Protein AF-A0A348XM86-F1 (afdb_monomer_lite)

Sequence (221 aa):
MDRQDGKEGGRPGRRPFQEIQQLRSAERPSPRRSLVGPLLGGQPGHLPLLPERRGIRPSSALTDRHRSHRGKCRRTDWPTDCYREKGVLLSMKRRRFTLVEVLIAVAILGSALGTTLAIAAQAQLDLIRAQERWADHHALEQAIEHYLLQDPRELDAPGDLLHGGYSASCTVVPIEEGLPEYAIDPYQGWVLSSYTIQVTNSIGDVAGEQIIYKWLPEDDL

Structure (mmCIF, N/CA/C/O backbone):
data_AF-A0A348XM86-F1
#
_entry.id   AF-A0A348XM86-F1
#
loop_
_atom_site.group_PDB
_atom_site.id
_atom_site.type_symbol
_atom_site.label_atom_id
_atom_site.label_alt_id
_atom_site.label_comp_id
_atom_site.label_asym_id
_atom_site.label_entity_id
_atom_site.label_seq_id
_atom_site.pdbx_PDB_ins_code
_atom_site.Cartn_x
_atom_site.Cartn_y
_atom_site.Cartn_z
_atom_site.occupancy
_atom_site.B_iso_or_equiv
_atom_site.auth_seq_id
_atom_site.auth_comp_id
_atom_site.auth_asym_id
_atom_site.auth_atom_id
_atom_site.pdbx_PDB_model_num
ATOM 1 N N . MET A 1 1 ? -37.182 -26.037 62.221 1.00 39.25 1 MET A N 1
ATOM 2 C CA . MET A 1 1 ? -37.686 -27.405 62.004 1.00 39.25 1 MET A CA 1
ATOM 3 C C . MET A 1 1 ? -38.870 -27.301 61.056 1.00 39.25 1 MET A C 1
ATOM 5 O O . MET A 1 1 ? -39.995 -27.161 61.501 1.00 39.25 1 MET A O 1
ATOM 9 N N . ASP A 1 2 ? -38.645 -26.967 59.789 1.00 41.81 2 ASP A N 1
ATOM 10 C CA . ASP A 1 2 ? -38.092 -27.799 58.699 1.00 41.81 2 ASP A CA 1
ATOM 11 C C . ASP A 1 2 ? -39.224 -28.372 57.844 1.00 41.81 2 ASP A C 1
ATOM 13 O O . ASP A 1 2 ? -39.844 -29.363 58.217 1.00 41.81 2 ASP A O 1
ATOM 17 N N . ARG A 1 3 ? -39.466 -27.748 56.686 1.00 45.09 3 ARG A N 1
ATOM 18 C CA . ARG A 1 3 ? -39.352 -28.391 55.366 1.00 45.09 3 ARG A CA 1
ATOM 19 C C . ARG A 1 3 ? -39.784 -27.420 54.269 1.00 45.09 3 ARG A C 1
ATOM 21 O O . ARG A 1 3 ? -40.944 -27.035 54.176 1.00 45.09 3 ARG A O 1
ATOM 28 N N . GLN A 1 4 ? -38.805 -27.044 53.455 1.00 45.88 4 GLN A N 1
ATOM 29 C CA . GLN A 1 4 ? -38.996 -26.598 52.083 1.00 45.88 4 GLN A CA 1
ATOM 30 C C . GLN A 1 4 ? -39.266 -27.834 51.218 1.00 45.88 4 GLN A C 1
ATOM 32 O O . GLN A 1 4 ? -38.610 -28.851 51.423 1.00 45.88 4 GLN A O 1
ATOM 37 N N . ASP A 1 5 ? -40.152 -27.715 50.233 1.00 52.88 5 ASP A N 1
ATOM 38 C CA . ASP A 1 5 ? -40.133 -28.550 49.032 1.00 52.88 5 ASP A CA 1
ATOM 39 C C . ASP A 1 5 ? -40.442 -27.651 47.833 1.00 52.88 5 ASP A C 1
ATOM 41 O O . ASP A 1 5 ? -41.489 -27.005 47.758 1.00 52.88 5 ASP A O 1
ATOM 45 N N . GLY A 1 6 ? -39.475 -27.571 46.921 1.00 44.75 6 GLY A N 1
ATOM 46 C CA . GLY A 1 6 ? -39.592 -26.874 45.652 1.00 44.75 6 GLY A CA 1
ATOM 47 C C . GLY A 1 6 ? -40.155 -27.762 44.544 1.00 44.75 6 GLY A C 1
ATOM 48 O O . GLY A 1 6 ? -40.195 -28.987 44.652 1.00 44.75 6 GLY A O 1
ATOM 49 N N . LYS A 1 7 ? -40.526 -27.123 43.431 1.00 46.50 7 LYS A N 1
ATOM 50 C CA . LYS A 1 7 ? -40.479 -27.732 42.097 1.00 46.50 7 LYS A CA 1
ATOM 51 C C . LYS A 1 7 ? -40.389 -26.656 41.014 1.00 46.50 7 LYS A C 1
ATOM 53 O O . LYS A 1 7 ? -41.345 -25.933 40.750 1.00 46.50 7 LYS A O 1
ATOM 58 N N . GLU A 1 8 ? -39.211 -26.587 40.403 1.00 45.00 8 GLU A N 1
ATOM 59 C CA . GLU A 1 8 ? -38.939 -25.969 39.106 1.00 45.00 8 GLU A CA 1
ATOM 60 C C . GLU A 1 8 ? -39.602 -26.756 37.962 1.00 45.00 8 GLU A C 1
ATOM 62 O O . GLU A 1 8 ? -39.885 -27.950 38.103 1.00 45.00 8 GLU A O 1
ATOM 67 N N . GLY A 1 9 ? -39.735 -26.125 36.785 1.00 36.53 9 GLY A N 1
ATOM 68 C CA . GLY A 1 9 ? -39.741 -26.890 35.532 1.00 36.53 9 GLY A CA 1
ATOM 69 C C . GLY A 1 9 ? -40.487 -26.327 34.319 1.00 36.53 9 GLY A C 1
ATOM 70 O O . GLY A 1 9 ? -41.085 -27.113 33.592 1.00 36.53 9 GLY A O 1
ATOM 71 N N . GLY A 1 10 ? -40.467 -25.018 34.049 1.00 35.25 10 GLY A N 1
ATOM 72 C CA . GLY A 1 10 ? -40.995 -24.456 32.796 1.00 35.25 10 GLY A CA 1
ATOM 73 C C . GLY A 1 10 ? -39.893 -24.189 31.765 1.00 35.25 10 GLY A C 1
ATOM 74 O O . GLY A 1 10 ? -39.268 -23.137 31.806 1.00 35.25 10 GLY A O 1
ATOM 75 N N . ARG A 1 11 ? -39.646 -25.115 30.827 1.00 46.41 11 ARG A N 1
ATOM 76 C CA . ARG A 1 11 ? -38.792 -24.864 29.644 1.00 46.41 11 ARG A CA 1
ATOM 77 C C . ARG A 1 11 ? -39.585 -24.105 28.567 1.00 46.41 11 ARG A C 1
ATOM 79 O O . ARG A 1 11 ? -40.575 -24.662 28.094 1.00 46.41 11 ARG A O 1
ATOM 86 N N . PRO A 1 12 ? -39.140 -22.938 28.070 1.00 47.47 12 PRO A N 1
ATOM 87 C CA . PRO A 1 12 ? -39.619 -22.425 26.793 1.00 47.47 12 PRO A CA 1
ATOM 88 C C . PRO A 1 12 ? -38.904 -23.134 25.632 1.00 47.47 12 PRO A C 1
ATOM 90 O O . PRO A 1 12 ? -37.687 -23.329 25.625 1.00 47.47 12 PRO A O 1
ATOM 93 N N . GLY A 1 13 ? -39.705 -23.590 24.669 1.00 41.66 13 GLY A N 1
ATOM 94 C CA . GLY A 1 13 ? -39.291 -24.425 23.549 1.00 41.66 13 GLY A CA 1
ATOM 95 C C . GLY A 1 13 ? -38.298 -23.751 22.602 1.00 41.66 13 GLY A C 1
ATOM 96 O O . GLY A 1 13 ? -38.515 -22.641 22.122 1.00 41.66 13 GLY A O 1
ATOM 97 N N . ARG A 1 14 ? -37.238 -24.494 22.269 1.00 45.22 14 ARG A N 1
ATOM 98 C CA . ARG A 1 14 ? -36.381 -24.244 21.107 1.00 45.22 14 ARG A CA 1
ATOM 99 C C . ARG A 1 14 ? -37.228 -24.354 19.837 1.00 45.22 14 ARG A C 1
ATOM 101 O O . ARG A 1 14 ? -37.689 -25.446 19.511 1.00 45.22 14 ARG A O 1
ATOM 108 N N . ARG A 1 15 ? -37.409 -23.250 19.110 1.00 50.12 15 ARG A N 1
ATOM 109 C CA . ARG A 1 15 ? -37.828 -23.302 17.702 1.00 50.12 15 ARG A CA 1
ATOM 110 C C . ARG A 1 15 ? -36.581 -23.457 16.818 1.00 50.12 15 ARG A C 1
ATOM 112 O O . ARG A 1 15 ? -35.565 -22.829 17.115 1.00 50.12 15 ARG A O 1
ATOM 119 N N . PRO A 1 16 ? -36.615 -24.316 15.788 1.00 45.50 16 PRO A N 1
ATOM 120 C CA . PRO A 1 16 ? -35.458 -24.590 14.947 1.00 45.50 16 PRO A CA 1
ATOM 121 C C . PRO A 1 16 ? -35.143 -23.445 13.972 1.00 45.50 16 PRO A C 1
ATOM 123 O O . PRO A 1 16 ? -36.015 -22.777 13.427 1.00 45.50 16 PRO A O 1
ATOM 126 N N . PHE A 1 17 ? -33.842 -23.276 13.759 1.00 46.31 17 PHE A N 1
ATOM 127 C CA . PHE A 1 17 ? -33.108 -22.186 13.115 1.00 46.31 17 PHE A CA 1
ATOM 128 C C . PHE A 1 17 ? -33.169 -22.194 11.567 1.00 46.31 17 PHE A C 1
ATOM 130 O O . PHE A 1 17 ? -32.170 -21.913 10.913 1.00 46.31 17 PHE A O 1
ATOM 137 N N . GLN A 1 18 ? -34.295 -22.568 10.947 1.00 45.28 18 GLN A N 1
ATOM 138 C CA . GLN A 1 18 ? -34.349 -22.801 9.486 1.00 45.28 18 GLN A CA 1
ATOM 139 C C . GLN A 1 18 ? -35.236 -21.852 8.668 1.00 45.28 18 GLN A C 1
ATOM 141 O O . GLN A 1 18 ? -35.303 -21.997 7.451 1.00 45.28 18 GLN A O 1
ATOM 146 N N . GLU A 1 19 ? -35.832 -20.823 9.268 1.00 43.97 19 GLU A N 1
ATOM 147 C CA . GLU A 1 19 ? -36.826 -19.982 8.578 1.00 43.97 19 GLU A CA 1
ATOM 148 C C . GLU A 1 19 ? -36.414 -18.503 8.437 1.00 43.97 19 GLU A C 1
ATOM 150 O O . GLU A 1 19 ? -37.223 -17.604 8.615 1.00 43.97 19 GLU A O 1
ATOM 155 N N . ILE A 1 20 ? -35.138 -18.225 8.122 1.00 45.31 20 ILE A N 1
ATOM 156 C CA . ILE A 1 20 ? -34.674 -16.860 7.760 1.00 45.31 20 ILE A CA 1
ATOM 157 C C . ILE A 1 20 ? -33.928 -16.826 6.406 1.00 45.31 20 ILE A C 1
ATOM 159 O O . ILE A 1 20 ? -33.645 -15.762 5.862 1.00 45.31 20 ILE A O 1
ATOM 163 N N . GLN A 1 21 ? -33.680 -17.972 5.759 1.00 42.25 21 GLN A N 1
ATOM 164 C CA . GLN A 1 21 ? -32.981 -17.996 4.461 1.00 42.25 21 GLN A CA 1
ATOM 165 C C . GLN A 1 21 ? -33.853 -17.682 3.230 1.00 42.25 21 GLN A C 1
ATOM 167 O O . GLN A 1 21 ? -33.308 -17.596 2.133 1.00 42.25 21 GLN A O 1
ATOM 172 N N . GLN A 1 22 ? -35.167 -17.453 3.369 1.00 43.72 22 GLN A N 1
ATOM 173 C CA . GLN A 1 22 ? -36.053 -17.218 2.212 1.00 43.72 22 GLN A CA 1
ATOM 174 C C . GLN A 1 22 ? -36.495 -15.762 1.972 1.00 43.72 22 GLN A C 1
ATOM 176 O O . GLN A 1 22 ? -37.227 -15.509 1.022 1.00 43.72 22 GLN A O 1
ATOM 181 N N . LEU A 1 23 ? -35.997 -14.779 2.733 1.00 41.66 23 LEU A N 1
ATOM 182 C CA . LEU A 1 23 ? -36.330 -13.355 2.524 1.00 41.66 23 LEU A CA 1
ATOM 183 C C . LEU A 1 23 ? -35.146 -12.498 2.031 1.00 41.66 23 LEU A C 1
ATOM 185 O O . LEU A 1 23 ? -35.118 -11.292 2.239 1.00 41.66 23 LEU A O 1
ATOM 189 N N . ARG A 1 24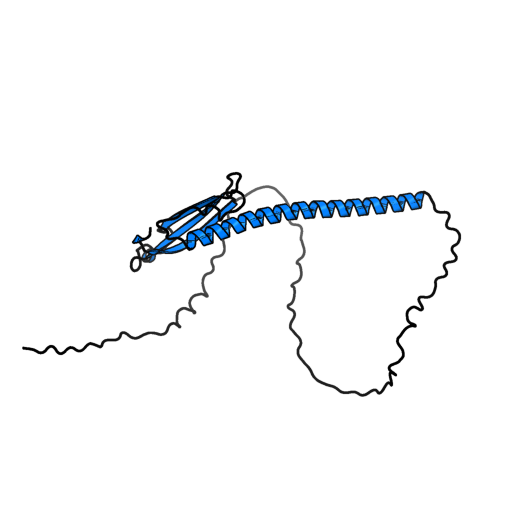 ? -34.164 -13.102 1.343 1.00 43.28 24 ARG A N 1
ATOM 190 C CA . ARG A 1 24 ? -32.996 -12.402 0.754 1.00 43.28 24 ARG A CA 1
ATOM 191 C C . ARG A 1 24 ? -32.937 -12.482 -0.779 1.00 43.28 24 ARG A C 1
ATOM 193 O O . ARG A 1 24 ? -31.858 -12.541 -1.367 1.00 43.28 24 ARG A O 1
ATOM 200 N N . SER A 1 25 ? -34.094 -12.512 -1.443 1.00 37.44 25 SER A N 1
ATOM 201 C CA . SER A 1 25 ? -34.182 -12.558 -2.917 1.00 37.44 25 SER A CA 1
ATOM 202 C C . SER A 1 25 ? -34.978 -11.420 -3.555 1.00 37.44 25 SER A C 1
ATOM 204 O O . SER A 1 25 ? -35.194 -11.442 -4.763 1.00 37.44 25 SER A O 1
ATOM 206 N N . ALA A 1 26 ? -35.348 -10.390 -2.800 1.00 42.25 26 ALA A N 1
ATOM 207 C CA . ALA A 1 26 ? -35.917 -9.174 -3.361 1.00 42.25 26 ALA A CA 1
ATOM 208 C C . ALA A 1 26 ? -35.138 -7.966 -2.835 1.00 42.25 26 ALA A C 1
ATOM 210 O O . ALA A 1 26 ? -34.757 -7.945 -1.674 1.00 42.25 26 ALA A O 1
ATOM 211 N N . GLU A 1 27 ? -34.913 -6.997 -3.722 1.00 37.38 27 GLU A N 1
ATOM 212 C CA . GLU A 1 27 ? -34.323 -5.675 -3.465 1.00 37.38 27 GLU A CA 1
ATOM 213 C C . GLU A 1 27 ? -32.789 -5.587 -3.498 1.00 37.38 27 GLU A C 1
ATOM 215 O O . GLU A 1 27 ? -32.093 -5.371 -2.512 1.00 37.38 27 GLU A O 1
ATOM 220 N N . ARG A 1 28 ? -32.252 -5.650 -4.724 1.00 37.16 28 ARG A N 1
ATOM 221 C CA . ARG A 1 28 ? -31.064 -4.864 -5.085 1.00 37.16 28 ARG A CA 1
ATOM 222 C C . ARG A 1 28 ? -31.520 -3.485 -5.577 1.00 37.16 28 ARG A C 1
ATOM 224 O O . ARG A 1 28 ? -32.190 -3.442 -6.611 1.00 37.16 28 ARG A O 1
ATOM 231 N N . PRO A 1 29 ? -31.124 -2.369 -4.950 1.00 39.72 29 PRO A N 1
ATOM 232 C CA . PRO A 1 29 ? -31.168 -1.077 -5.615 1.00 39.72 29 PRO A CA 1
ATOM 233 C C . PRO A 1 29 ? -29.915 -0.881 -6.486 1.00 39.72 29 PRO A C 1
ATOM 235 O O . PRO A 1 29 ? -28.780 -1.015 -6.034 1.00 39.72 29 PRO A O 1
ATOM 238 N N . SER A 1 30 ? -30.145 -0.570 -7.764 1.00 38.59 30 SER A N 1
ATOM 239 C CA . SER A 1 30 ? -29.133 -0.087 -8.712 1.00 38.59 30 SER A CA 1
ATOM 240 C C . SER A 1 30 ? -28.504 1.237 -8.251 1.00 38.59 30 SER A C 1
ATOM 242 O O . SER A 1 30 ? -29.202 2.071 -7.669 1.00 38.59 30 SER A O 1
ATOM 244 N N . PRO A 1 31 ? -27.225 1.498 -8.581 1.00 40.34 31 PRO A N 1
ATOM 245 C CA . PRO A 1 31 ? -26.548 2.736 -8.212 1.00 40.34 31 PRO A CA 1
ATOM 246 C C . PRO A 1 31 ? -27.123 3.933 -8.983 1.00 40.34 31 PRO A C 1
ATOM 248 O O . PRO A 1 31 ? -27.241 3.916 -10.214 1.00 40.34 31 PRO A O 1
ATOM 251 N N . ARG A 1 32 ? -27.484 4.997 -8.254 1.00 36.53 32 ARG A N 1
ATOM 252 C CA . ARG A 1 32 ? -27.898 6.275 -8.840 1.00 36.53 32 ARG A CA 1
ATOM 253 C C . ARG A 1 32 ? -26.705 6.968 -9.500 1.00 36.53 32 ARG A C 1
ATOM 255 O O . ARG A 1 32 ? -25.682 7.231 -8.880 1.00 36.53 32 ARG A O 1
ATOM 262 N N . ARG A 1 33 ? -26.917 7.289 -10.776 1.00 32.81 33 ARG A N 1
ATOM 263 C CA . ARG A 1 33 ? -26.149 8.208 -11.617 1.00 32.81 33 ARG A CA 1
ATOM 264 C C . ARG A 1 33 ? -25.941 9.558 -10.922 1.00 32.81 33 ARG A C 1
ATOM 266 O O . ARG A 1 33 ? -26.918 10.215 -10.569 1.00 32.81 33 ARG A O 1
ATOM 273 N N . SER A 1 34 ? -24.685 9.989 -10.833 1.00 35.34 34 SER A N 1
ATOM 274 C CA . SER A 1 34 ? -24.326 11.397 -10.659 1.00 35.34 34 SER A CA 1
ATOM 275 C C . SER A 1 34 ? -24.645 12.159 -11.950 1.00 35.34 34 SER A C 1
ATOM 277 O O . SER A 1 34 ? -24.223 11.770 -13.041 1.00 35.34 34 SER A O 1
ATOM 279 N N . LEU A 1 35 ? -25.454 13.208 -11.812 1.00 36.41 35 LEU A N 1
ATOM 280 C CA . LEU A 1 35 ? -25.772 14.200 -12.832 1.00 36.41 35 LEU A CA 1
ATOM 281 C C . LEU A 1 35 ? -24.654 15.246 -12.851 1.00 36.41 35 LEU A C 1
ATOM 283 O O . LEU A 1 35 ? -24.632 16.148 -12.021 1.00 36.41 35 LEU A O 1
ATOM 287 N N . VAL A 1 36 ? -23.767 15.152 -13.836 1.00 38.69 36 VAL A N 1
ATOM 288 C CA . VAL A 1 36 ? -22.991 16.298 -14.317 1.00 38.69 36 VAL A CA 1
ATOM 289 C C . VAL A 1 36 ? -23.167 16.354 -15.828 1.00 38.69 36 VAL A C 1
ATOM 291 O O . VAL A 1 36 ? -22.940 15.373 -16.533 1.00 38.69 36 VAL A O 1
ATOM 294 N N . GLY A 1 37 ? -23.582 17.508 -16.330 1.00 33.38 37 GLY A N 1
ATOM 295 C CA . GLY A 1 37 ? -23.494 17.865 -17.740 1.00 33.38 37 GLY A CA 1
ATOM 296 C C . GLY A 1 37 ? -23.642 19.381 -17.908 1.00 33.38 37 GLY A C 1
ATOM 297 O O . GLY A 1 37 ? -23.995 20.043 -16.931 1.00 33.38 37 GLY A O 1
ATOM 298 N N . PRO A 1 38 ? -23.479 19.938 -19.125 1.00 50.59 38 PRO A N 1
ATOM 299 C CA . PRO A 1 38 ? -22.967 19.302 -20.344 1.00 50.59 38 PRO A CA 1
ATOM 300 C C . PRO A 1 38 ? -21.988 20.193 -21.158 1.00 50.59 38 PRO A C 1
ATOM 302 O O . PRO A 1 38 ? -21.707 21.328 -20.791 1.00 50.59 38 PRO A O 1
ATOM 305 N N . LEU A 1 39 ? -21.591 19.660 -22.327 1.00 31.25 39 LEU A N 1
ATOM 306 C CA . LEU A 1 39 ? -21.129 20.317 -23.571 1.00 31.25 39 LEU A CA 1
ATOM 307 C C . LEU A 1 39 ? -19.628 20.214 -23.895 1.00 31.25 39 LEU A C 1
ATOM 309 O O . LEU A 1 39 ? -18.834 21.053 -23.494 1.00 31.25 39 LEU A O 1
ATOM 313 N N . LEU A 1 40 ? -19.278 19.255 -24.765 1.00 33.09 40 LEU A N 1
ATOM 314 C CA . LEU A 1 40 ? -18.897 19.538 -26.162 1.00 33.09 40 LEU A CA 1
ATOM 315 C C . LEU A 1 40 ? -18.625 18.237 -26.951 1.00 33.09 40 LEU A C 1
ATOM 317 O O . LEU A 1 40 ? -17.739 17.463 -26.621 1.00 33.09 40 LEU A O 1
ATOM 321 N N . GLY A 1 41 ? -19.438 18.039 -27.995 1.00 32.94 41 GLY A N 1
ATOM 322 C CA . GLY A 1 41 ? -19.133 17.434 -29.302 1.00 32.94 41 GLY A CA 1
ATOM 323 C C . GLY A 1 41 ? -18.303 16.147 -29.427 1.00 32.94 41 GLY A C 1
ATOM 324 O O . GLY A 1 41 ? -17.084 16.175 -29.329 1.00 32.94 41 GLY A O 1
ATOM 325 N N . GLY A 1 42 ? -18.949 15.065 -29.882 1.00 30.81 42 GLY A N 1
ATOM 326 C CA . GLY A 1 42 ? -18.278 13.940 -30.549 1.00 30.81 42 GLY A CA 1
ATOM 327 C C . GLY A 1 42 ? -19.224 12.768 -30.834 1.00 30.81 42 GLY A C 1
ATOM 328 O O . GLY A 1 42 ? -19.745 12.162 -29.906 1.00 30.81 42 GLY A O 1
ATOM 329 N N . GLN A 1 43 ? -19.481 12.467 -32.111 1.00 38.00 43 GLN A N 1
ATOM 330 C CA . GLN A 1 43 ? -20.330 11.355 -32.573 1.00 38.00 43 GLN A CA 1
ATOM 331 C C . GLN A 1 43 ? -19.810 9.959 -32.148 1.00 38.00 43 GLN A C 1
ATOM 333 O O . GLN A 1 43 ? -18.602 9.791 -31.980 1.00 38.00 43 GLN A O 1
ATOM 338 N N . PRO A 1 44 ? -20.685 8.932 -32.043 1.00 39.44 44 PRO A N 1
ATOM 339 C CA . PRO A 1 44 ? -20.299 7.586 -31.628 1.00 39.44 44 PRO A CA 1
ATOM 340 C C . PRO A 1 44 ? -19.767 6.743 -32.799 1.00 39.44 44 PRO A C 1
ATOM 342 O O . PRO A 1 44 ? -20.479 6.454 -33.759 1.00 39.44 44 PRO A O 1
ATOM 345 N N . GLY A 1 45 ? -18.515 6.299 -32.684 1.00 36.06 45 GLY A N 1
ATOM 346 C CA . GLY A 1 45 ? -17.946 5.222 -33.491 1.00 36.06 45 GLY A CA 1
ATOM 347 C C . GLY A 1 45 ? -18.230 3.860 -32.856 1.00 36.06 45 GLY A C 1
ATOM 348 O O . GLY A 1 45 ? -17.955 3.642 -31.678 1.00 36.06 45 GLY A O 1
ATOM 349 N N . HIS A 1 46 ? -18.787 2.945 -33.645 1.00 39.16 46 HIS A N 1
ATOM 350 C CA . HIS A 1 46 ? -18.973 1.536 -33.308 1.00 39.16 46 HIS A CA 1
ATOM 351 C C . HIS A 1 46 ? -17.641 0.853 -32.943 1.00 39.16 46 HIS A C 1
ATOM 353 O O . HIS A 1 46 ? -16.705 0.861 -33.739 1.00 39.16 46 HIS A O 1
ATOM 359 N N . LEU A 1 47 ? -17.592 0.181 -31.788 1.00 37.06 47 LEU A N 1
ATOM 360 C CA . LEU A 1 47 ? -16.576 -0.823 -31.448 1.00 37.06 47 LEU A CA 1
ATOM 361 C C . LEU A 1 47 ? -17.269 -2.182 -31.223 1.00 37.06 47 LEU A C 1
ATOM 363 O O . LEU A 1 47 ? -18.345 -2.215 -30.618 1.00 37.06 47 LEU A O 1
ATOM 367 N N . PRO A 1 48 ? -16.710 -3.294 -31.738 1.00 42.56 48 PRO A N 1
ATOM 368 C CA . PRO A 1 48 ? -17.383 -4.582 -31.773 1.00 42.56 48 PRO A CA 1
ATOM 369 C C . PRO A 1 48 ? -17.234 -5.364 -30.463 1.00 42.56 48 PRO A C 1
ATOM 371 O O . PRO A 1 48 ? -16.219 -5.303 -29.771 1.00 42.56 48 PRO A O 1
ATOM 374 N N . LEU A 1 49 ? -18.280 -6.134 -30.170 1.00 36.19 49 LEU A N 1
ATOM 375 C CA . LEU A 1 49 ? -18.405 -7.069 -29.057 1.00 36.19 49 LEU A CA 1
ATOM 376 C C . LEU A 1 49 ? -17.357 -8.194 -29.146 1.00 36.19 49 LEU A C 1
ATOM 378 O O . LEU A 1 49 ? -17.248 -8.879 -30.163 1.00 36.19 49 LEU A O 1
ATOM 382 N N . LEU A 1 50 ? -16.627 -8.411 -28.051 1.00 37.56 50 LEU A N 1
ATOM 383 C CA . LEU A 1 50 ? -15.811 -9.604 -27.808 1.00 37.56 50 LEU A CA 1
ATOM 384 C C . LEU A 1 50 ? -16.724 -10.825 -27.561 1.00 37.56 50 LEU A C 1
ATOM 386 O O . LEU A 1 50 ? -17.696 -10.695 -26.815 1.00 37.56 50 LEU A O 1
ATOM 390 N N . PRO A 1 51 ? -16.432 -12.015 -28.122 1.00 42.94 51 PRO A N 1
ATOM 391 C CA . PRO A 1 51 ? -17.242 -13.202 -27.876 1.00 42.94 51 PRO A CA 1
ATOM 392 C C . PRO A 1 51 ? -16.920 -13.881 -26.533 1.00 42.94 51 PRO A C 1
ATOM 394 O O . PRO A 1 51 ? -15.763 -14.032 -26.134 1.00 42.94 51 PRO A O 1
ATOM 397 N N . GLU A 1 52 ? -17.994 -14.329 -25.879 1.00 35.00 52 GLU A N 1
ATOM 398 C CA . GLU A 1 52 ? -18.064 -15.155 -24.670 1.00 35.00 52 GLU A CA 1
ATOM 399 C C . GLU A 1 52 ? -17.081 -16.338 -24.659 1.00 35.00 52 GLU A C 1
ATOM 401 O O . GLU A 1 52 ? -17.102 -17.219 -25.525 1.00 35.00 52 GLU A O 1
ATOM 406 N N . ARG A 1 53 ? -16.292 -16.440 -23.583 1.00 36.81 53 ARG A N 1
ATOM 407 C CA . ARG A 1 53 ? -15.577 -17.669 -23.219 1.00 36.81 53 ARG A CA 1
ATOM 408 C C . ARG A 1 53 ? -16.574 -18.712 -22.707 1.00 36.81 53 ARG A C 1
ATOM 410 O O . ARG A 1 53 ? -17.003 -18.664 -21.558 1.00 36.81 53 ARG A O 1
ATOM 417 N N . ARG A 1 54 ? -16.910 -19.686 -23.556 1.00 39.09 54 ARG A N 1
ATOM 418 C CA . ARG A 1 54 ? -17.630 -20.905 -23.159 1.00 39.09 54 ARG A CA 1
ATOM 419 C C . ARG A 1 54 ? -16.768 -21.766 -22.235 1.00 39.09 54 ARG A C 1
ATOM 421 O O . ARG A 1 54 ? -15.608 -22.044 -22.529 1.00 39.09 54 ARG A O 1
ATOM 428 N N . GLY A 1 55 ? -17.378 -22.192 -21.130 1.00 36.56 55 GLY A N 1
ATOM 429 C CA . GLY A 1 55 ? -16.787 -23.060 -20.120 1.00 36.56 55 GLY A CA 1
ATOM 430 C C . GLY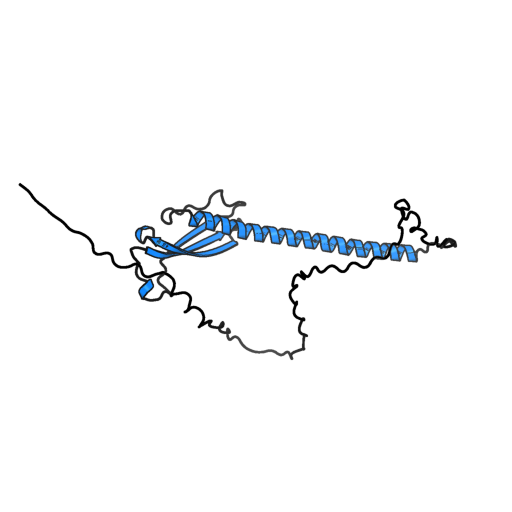 A 1 55 ? -16.378 -24.432 -20.656 1.00 36.56 55 GLY A C 1
ATOM 431 O O . GLY A 1 55 ? -17.068 -25.053 -21.465 1.00 36.56 55 GLY A O 1
ATOM 432 N N . ILE A 1 56 ? -15.240 -24.904 -20.159 1.00 38.00 56 ILE A N 1
ATOM 433 C CA . ILE A 1 56 ? -14.688 -26.232 -20.404 1.00 38.00 56 ILE A CA 1
ATOM 434 C C . ILE A 1 56 ? -15.420 -27.210 -19.475 1.00 38.00 56 ILE A C 1
ATOM 436 O O . ILE A 1 56 ? -15.305 -27.110 -18.255 1.00 38.00 56 ILE A O 1
ATOM 440 N N . ARG A 1 57 ? -16.188 -28.152 -20.038 1.00 40.91 57 ARG A N 1
ATOM 441 C CA . ARG A 1 57 ? -16.697 -29.325 -19.306 1.00 40.91 57 ARG A CA 1
ATOM 442 C C . ARG A 1 57 ? -15.691 -30.479 -19.426 1.00 40.91 57 ARG A C 1
ATOM 444 O O . ARG A 1 57 ? -15.198 -30.710 -20.530 1.00 40.91 57 ARG A O 1
ATOM 451 N N . PRO A 1 58 ? -15.421 -31.240 -18.352 1.00 39.56 58 PRO A N 1
ATOM 452 C CA . PRO A 1 58 ? -14.598 -32.440 -18.436 1.00 39.56 58 PRO A CA 1
ATOM 453 C C . PRO A 1 58 ? -15.397 -33.584 -19.077 1.00 39.56 58 PRO A C 1
ATOM 455 O O . PRO A 1 58 ? -16.463 -33.968 -18.597 1.00 39.56 58 PRO A O 1
ATOM 458 N N . SER A 1 59 ? -14.881 -34.125 -20.181 1.00 36.66 59 SER A N 1
ATOM 459 C CA . SER A 1 59 ? -15.437 -35.305 -20.847 1.00 36.66 59 SER A CA 1
ATOM 460 C C . SER A 1 59 ? -14.920 -36.566 -20.156 1.00 36.66 59 SER A C 1
ATOM 462 O O . SER A 1 59 ? -13.746 -36.912 -20.277 1.00 36.66 59 SER A O 1
ATOM 464 N N . SER A 1 60 ? -15.795 -37.243 -19.414 1.00 42.78 60 SER A N 1
ATOM 465 C CA . SER A 1 60 ? -15.582 -38.602 -18.919 1.00 42.78 60 SER A CA 1
ATOM 466 C C . SER A 1 60 ? -16.581 -39.522 -19.616 1.00 42.78 60 SER A C 1
ATOM 468 O O . SER A 1 60 ? -17.764 -39.540 -19.298 1.00 42.78 60 SER A O 1
ATOM 470 N N . ALA A 1 61 ? -16.111 -40.261 -20.619 1.00 37.78 61 ALA A N 1
ATOM 471 C CA . ALA A 1 61 ? -16.845 -41.385 -21.193 1.00 37.78 61 ALA A CA 1
ATOM 472 C C . ALA A 1 61 ? -15.855 -42.363 -21.830 1.00 37.78 61 ALA A C 1
ATOM 474 O O . ALA A 1 61 ? -15.593 -42.376 -23.030 1.00 37.78 61 ALA A O 1
ATOM 475 N N . LEU A 1 62 ? -15.291 -43.166 -20.939 1.00 40.19 62 LEU A N 1
ATOM 476 C CA . LEU A 1 62 ? -14.663 -44.449 -21.179 1.00 40.19 62 LEU A CA 1
ATOM 477 C C . LEU A 1 62 ? -15.701 -45.410 -21.787 1.00 40.19 62 LEU A C 1
ATOM 479 O O . LEU A 1 62 ? -16.612 -45.822 -21.082 1.00 40.19 62 LEU A O 1
ATOM 483 N N . THR A 1 63 ? -15.567 -45.797 -23.057 1.00 44.59 63 THR A N 1
ATOM 484 C CA . THR A 1 63 ? -15.979 -47.139 -23.507 1.00 44.59 63 THR A CA 1
ATOM 485 C C . THR A 1 63 ? -15.061 -47.647 -24.615 1.00 44.59 63 THR A C 1
ATOM 487 O O . THR A 1 63 ? -15.064 -47.204 -25.760 1.00 44.59 63 THR A O 1
ATOM 490 N N . ASP A 1 64 ? -14.242 -48.589 -24.174 1.00 38.62 64 ASP A N 1
ATOM 491 C CA . ASP A 1 64 ? -13.743 -49.775 -24.850 1.00 38.62 64 ASP A CA 1
ATOM 492 C C . ASP A 1 64 ? -14.421 -50.142 -26.188 1.00 38.62 64 ASP A C 1
ATOM 494 O O . ASP A 1 64 ? -15.589 -50.532 -26.245 1.00 38.62 64 ASP A O 1
ATOM 498 N N . ARG A 1 65 ? -13.633 -50.097 -27.268 1.00 42.06 65 ARG A N 1
ATOM 499 C CA . ARG A 1 65 ? -13.784 -51.013 -28.403 1.00 42.06 65 ARG A CA 1
ATOM 500 C C . ARG A 1 65 ? -12.417 -51.476 -28.884 1.00 42.06 65 ARG A C 1
ATOM 502 O O . ARG A 1 65 ? -11.775 -50.852 -29.728 1.00 42.06 65 ARG A O 1
ATOM 509 N N . HIS A 1 66 ? -12.034 -52.648 -28.396 1.00 40.56 66 HIS A N 1
ATOM 510 C CA . HIS A 1 66 ? -11.185 -53.604 -29.094 1.00 40.56 66 HIS A CA 1
ATOM 511 C C . HIS A 1 66 ? -11.454 -53.640 -30.614 1.00 40.56 66 HIS A C 1
ATOM 513 O O . HIS A 1 66 ? -12.495 -54.118 -31.071 1.00 40.56 66 HIS A O 1
ATOM 519 N N . ARG A 1 67 ? -10.455 -53.269 -31.423 1.00 42.09 67 ARG A N 1
ATOM 520 C CA . ARG A 1 67 ? -10.248 -53.910 -32.728 1.00 42.09 67 ARG A CA 1
ATOM 521 C C . ARG A 1 67 ? -8.762 -54.090 -33.014 1.00 42.09 67 ARG A C 1
ATOM 523 O O . ARG A 1 67 ? -8.036 -53.182 -33.396 1.00 42.09 67 ARG A O 1
ATOM 530 N N . SER A 1 68 ? -8.368 -55.341 -32.816 1.00 42.75 68 SER A N 1
ATOM 531 C CA . SER A 1 68 ? -7.156 -55.998 -33.280 1.00 42.75 68 SER A CA 1
ATOM 532 C C . SER A 1 68 ? -6.782 -55.620 -34.717 1.00 42.75 68 SER A C 1
ATOM 534 O O . SER A 1 68 ? -7.444 -56.055 -35.656 1.00 42.75 68 SER A O 1
ATOM 536 N N . HIS A 1 69 ? -5.637 -54.961 -34.886 1.00 45.75 69 HIS A N 1
ATOM 537 C CA . HIS A 1 69 ? -4.741 -55.229 -36.006 1.00 45.75 69 HIS A CA 1
ATOM 538 C C . HIS A 1 69 ? -3.339 -55.479 -35.457 1.00 45.75 69 HIS A C 1
ATOM 540 O O . HIS A 1 69 ? -2.645 -54.584 -34.983 1.00 45.75 69 HIS A O 1
ATOM 546 N N . ARG A 1 70 ? -2.946 -56.755 -35.506 1.00 45.94 70 ARG A N 1
ATOM 547 C CA . ARG A 1 70 ? -1.582 -57.224 -35.282 1.00 45.94 70 ARG A CA 1
ATOM 548 C C . ARG A 1 70 ? -0.680 -56.667 -36.387 1.00 45.94 70 ARG A C 1
ATOM 550 O O . ARG A 1 70 ? -0.517 -57.299 -37.426 1.00 45.94 70 ARG A O 1
ATOM 557 N N . GLY A 1 71 ? -0.079 -55.510 -36.147 1.00 43.91 71 GLY A N 1
ATOM 558 C CA . GLY A 1 71 ? 1.161 -55.089 -36.791 1.00 43.91 71 GLY A CA 1
ATOM 559 C C . GLY A 1 71 ? 2.310 -55.380 -35.832 1.00 43.91 71 GLY A C 1
ATOM 560 O O . GLY A 1 71 ? 2.374 -54.808 -34.750 1.00 43.91 71 GLY A O 1
ATOM 561 N N . LYS A 1 72 ? 3.182 -56.325 -36.183 1.00 46.62 72 LYS A N 1
ATOM 562 C CA . LYS A 1 72 ? 4.388 -56.659 -35.417 1.00 46.62 72 LYS A CA 1
ATOM 563 C C . LYS A 1 72 ? 5.359 -55.468 -35.450 1.00 46.62 72 LYS A C 1
ATOM 565 O O . LYS A 1 72 ? 6.207 -55.414 -36.332 1.00 46.62 72 LYS A O 1
ATOM 570 N N . CYS A 1 73 ? 5.282 -54.550 -34.491 1.00 43.66 73 CYS A N 1
ATOM 571 C CA . CYS A 1 73 ? 6.383 -53.623 -34.231 1.00 43.66 73 CYS A CA 1
ATOM 572 C C . CYS A 1 73 ? 7.430 -54.366 -33.398 1.00 43.66 73 CYS A C 1
ATOM 574 O O . CYS A 1 73 ? 7.275 -54.539 -32.187 1.00 43.66 73 CYS A O 1
ATOM 576 N N . ARG A 1 74 ? 8.473 -54.877 -34.064 1.00 45.62 74 ARG A N 1
ATOM 577 C CA . ARG A 1 74 ? 9.669 -55.357 -33.371 1.00 45.62 74 ARG A CA 1
ATOM 578 C C . ARG A 1 74 ? 10.288 -54.178 -32.628 1.00 45.62 74 ARG A C 1
ATOM 580 O O . ARG A 1 74 ? 10.649 -53.161 -33.205 1.00 45.62 74 ARG A O 1
ATOM 587 N N . ARG A 1 75 ? 10.381 -54.355 -31.319 1.00 49.62 75 ARG A N 1
ATOM 588 C CA . ARG A 1 75 ? 11.013 -53.474 -30.348 1.00 49.62 75 ARG A CA 1
ATOM 589 C C . ARG A 1 75 ? 12.537 -53.612 -30.457 1.00 49.62 75 ARG A C 1
ATOM 591 O O . ARG A 1 75 ? 13.115 -54.253 -29.597 1.00 49.62 75 ARG A O 1
ATOM 598 N N . THR A 1 76 ? 13.150 -53.069 -31.509 1.00 51.62 76 THR A N 1
ATOM 599 C CA . THR A 1 76 ? 14.609 -52.798 -31.586 1.00 51.62 76 THR A CA 1
ATOM 600 C C . THR A 1 76 ? 15.004 -51.743 -32.625 1.00 51.62 76 THR A C 1
ATOM 602 O O . THR A 1 76 ? 16.193 -51.514 -32.789 1.00 51.62 76 THR A O 1
ATOM 605 N N . ASP A 1 77 ? 14.069 -51.049 -33.274 1.00 46.38 77 ASP A N 1
ATOM 606 C CA . ASP A 1 77 ? 14.420 -49.960 -34.189 1.00 46.38 77 ASP A CA 1
ATOM 607 C C . ASP A 1 77 ? 14.044 -48.631 -33.536 1.00 46.38 77 ASP A C 1
ATOM 609 O O . ASP A 1 77 ? 12.917 -48.142 -33.637 1.00 46.38 77 ASP A O 1
ATOM 613 N N . TRP A 1 78 ? 14.997 -48.055 -32.804 1.00 47.97 78 TRP A N 1
ATOM 614 C CA . TRP A 1 78 ? 15.001 -46.612 -32.599 1.00 47.97 78 TRP A CA 1
ATOM 615 C C . TRP A 1 78 ? 14.957 -45.966 -33.990 1.00 47.97 78 TRP A C 1
ATOM 617 O O . TRP A 1 78 ? 15.723 -46.390 -34.859 1.00 47.97 78 TRP A O 1
ATOM 627 N N . PRO A 1 79 ? 14.106 -44.960 -34.252 1.00 48.84 79 PRO A N 1
ATOM 628 C CA . PRO A 1 79 ? 14.180 -44.216 -35.497 1.00 48.84 79 PRO A CA 1
ATOM 629 C C . PRO A 1 79 ? 15.407 -43.299 -35.434 1.00 48.84 79 PRO A C 1
ATOM 631 O O . PRO A 1 79 ? 15.297 -42.088 -35.279 1.00 48.84 79 PRO A O 1
ATOM 634 N N . THR A 1 80 ? 16.597 -43.882 -35.557 1.00 51.81 80 THR A N 1
ATOM 635 C CA . THR A 1 80 ? 17.846 -43.157 -35.820 1.00 51.81 80 THR A CA 1
ATOM 636 C C . THR A 1 80 ? 17.884 -42.584 -37.246 1.00 51.81 80 THR A C 1
ATOM 638 O O . THR A 1 80 ? 18.802 -41.849 -37.577 1.00 51.81 80 THR A O 1
ATOM 641 N N . ASP A 1 81 ? 16.849 -42.831 -38.061 1.00 46.94 81 ASP A N 1
ATOM 642 C CA . ASP A 1 81 ? 16.779 -42.474 -39.485 1.00 46.94 81 ASP A CA 1
ATOM 643 C C . ASP A 1 81 ? 15.725 -41.405 -39.847 1.00 46.94 81 ASP A C 1
ATOM 645 O O . ASP A 1 81 ? 15.334 -41.282 -41.009 1.00 46.94 81 ASP A O 1
ATOM 649 N N . CYS A 1 82 ? 15.286 -40.573 -38.895 1.00 43.69 82 CYS A N 1
ATOM 650 C CA . CYS A 1 82 ? 14.423 -39.414 -39.201 1.00 43.69 82 CYS A CA 1
ATOM 651 C C . CYS A 1 82 ? 15.141 -38.053 -39.193 1.00 43.69 82 CYS A C 1
ATOM 653 O O . CYS A 1 82 ? 14.509 -37.046 -39.495 1.00 43.69 82 CYS A O 1
ATOM 655 N N . TYR A 1 83 ? 16.461 -38.019 -38.983 1.00 49.66 83 TYR A N 1
ATOM 656 C CA . TYR A 1 83 ? 17.306 -36.883 -39.383 1.00 49.66 83 TYR A CA 1
ATOM 657 C C . TYR A 1 83 ? 18.009 -37.167 -40.717 1.00 49.66 83 TYR A C 1
ATOM 659 O O . TYR A 1 83 ? 19.168 -36.827 -40.924 1.00 49.66 83 TYR A O 1
ATOM 667 N N . ARG A 1 84 ? 17.288 -37.743 -41.688 1.00 45.84 84 ARG A N 1
ATOM 668 C CA . ARG A 1 84 ? 17.622 -37.554 -43.107 1.00 45.84 84 ARG A CA 1
ATOM 669 C C . ARG A 1 84 ? 17.008 -36.239 -43.578 1.00 45.84 84 ARG A C 1
ATOM 671 O O . ARG A 1 84 ? 16.258 -36.192 -44.554 1.00 45.84 84 ARG A O 1
ATOM 678 N N . GLU A 1 85 ? 17.315 -35.167 -42.849 1.00 49.78 85 GLU A N 1
ATOM 679 C CA . GLU A 1 85 ? 17.168 -33.823 -43.376 1.00 49.78 85 GLU A CA 1
ATOM 680 C C . GLU A 1 85 ? 18.061 -33.793 -44.603 1.00 49.78 85 GLU A C 1
ATOM 682 O O . GLU A 1 85 ? 19.277 -33.971 -44.528 1.00 49.78 85 GLU A O 1
ATOM 687 N N . LYS A 1 86 ? 17.408 -33.735 -45.763 1.00 50.72 86 LYS A N 1
ATOM 688 C CA . LYS A 1 86 ? 18.051 -33.617 -47.059 1.00 50.72 86 LYS A CA 1
ATOM 689 C C . LYS A 1 86 ? 19.098 -32.534 -46.898 1.00 50.72 86 LYS A C 1
ATOM 691 O O . LYS A 1 86 ? 18.740 -31.370 -46.743 1.00 50.72 86 LYS A O 1
ATOM 696 N N . GLY A 1 87 ? 20.363 -32.946 -46.903 1.00 48.41 87 GLY A N 1
ATOM 697 C CA . GLY A 1 87 ? 21.486 -32.048 -47.019 1.00 48.41 87 GLY A CA 1
ATOM 698 C C . GLY A 1 87 ? 21.241 -31.253 -48.282 1.00 48.41 87 GLY A C 1
ATOM 699 O O . GLY A 1 87 ? 21.547 -31.703 -49.386 1.00 48.41 87 GLY A O 1
ATOM 700 N N . VAL A 1 88 ? 20.642 -30.077 -48.119 1.00 53.78 88 VAL A N 1
ATOM 701 C CA . VAL A 1 88 ? 20.769 -29.015 -49.085 1.00 53.78 88 VAL A CA 1
ATOM 702 C C . VAL A 1 88 ? 22.238 -28.655 -48.958 1.00 53.78 88 VAL A C 1
ATOM 704 O O . VAL A 1 88 ? 22.626 -27.772 -48.198 1.00 53.78 88 VAL A O 1
ATOM 707 N N . LEU A 1 89 ? 23.078 -29.411 -49.668 1.00 51.47 89 LEU A N 1
ATOM 708 C CA . LEU A 1 89 ? 24.389 -28.969 -50.093 1.00 51.47 89 LEU A CA 1
ATOM 709 C C . LEU A 1 89 ? 24.110 -27.790 -51.025 1.00 51.47 89 LEU A C 1
ATOM 711 O O . LEU A 1 89 ? 24.192 -27.895 -52.248 1.00 51.47 89 LEU A O 1
ATOM 715 N N . LEU A 1 90 ? 23.690 -26.668 -50.428 1.00 55.69 90 LEU A N 1
ATOM 716 C CA . LEU A 1 90 ? 23.784 -25.355 -51.014 1.00 55.69 90 LEU A CA 1
ATOM 717 C C . LEU A 1 90 ? 25.261 -25.246 -51.334 1.00 55.69 90 LEU A C 1
ATOM 719 O O . LEU A 1 90 ? 26.082 -25.010 -50.450 1.00 55.69 90 LEU A O 1
ATOM 723 N N . SER A 1 91 ? 25.601 -25.510 -52.595 1.00 50.94 91 SER A N 1
ATOM 724 C CA . SER A 1 91 ? 26.853 -25.080 -53.182 1.00 50.94 91 SER A CA 1
ATOM 725 C C . SER A 1 91 ? 27.070 -23.664 -52.667 1.00 50.94 91 SER A C 1
ATOM 727 O O . SER A 1 91 ? 26.303 -22.757 -53.010 1.00 50.94 91 SER A O 1
ATOM 729 N N . MET A 1 92 ? 28.035 -23.494 -51.759 1.00 56.69 92 MET A N 1
ATOM 730 C CA . MET A 1 92 ? 28.414 -22.190 -51.236 1.00 56.69 92 MET A CA 1
ATOM 731 C C . MET A 1 92 ? 29.138 -21.470 -52.365 1.00 56.69 92 MET A C 1
ATOM 733 O O . MET A 1 92 ? 30.356 -21.293 -52.366 1.00 56.69 92 MET A O 1
ATOM 737 N N . LYS A 1 93 ? 28.364 -21.071 -53.377 1.00 61.34 93 LYS A N 1
ATOM 738 C CA . LYS A 1 93 ? 28.735 -20.043 -54.332 1.00 61.34 93 LYS A CA 1
ATOM 739 C C . LYS A 1 93 ? 29.207 -18.903 -53.450 1.00 61.34 93 LYS A C 1
ATOM 741 O O . LYS A 1 93 ? 28.412 -18.446 -52.632 1.00 61.34 93 LYS A O 1
ATOM 746 N N . ARG A 1 94 ? 30.495 -18.544 -53.530 1.00 63.62 94 ARG A N 1
ATOM 747 C CA . ARG A 1 94 ? 31.127 -17.542 -52.662 1.00 63.62 94 ARG A CA 1
ATOM 748 C C . ARG A 1 94 ? 30.342 -16.231 -52.762 1.00 63.62 94 ARG A C 1
ATOM 750 O O . ARG A 1 94 ? 30.603 -15.398 -53.627 1.00 63.62 94 ARG A O 1
ATOM 757 N N . ARG A 1 95 ? 29.342 -16.124 -51.882 1.00 69.94 95 ARG A N 1
ATOM 758 C CA . ARG A 1 95 ? 28.635 -14.942 -51.414 1.00 69.94 95 ARG A CA 1
ATOM 759 C C . ARG A 1 95 ? 29.659 -13.860 -51.158 1.00 69.94 95 ARG A C 1
ATOM 761 O O . ARG A 1 95 ? 30.318 -13.963 -50.132 1.00 69.94 95 ARG A O 1
ATOM 768 N N . ARG A 1 96 ? 29.898 -12.900 -52.054 1.00 77.94 96 ARG A N 1
ATOM 769 C CA . ARG A 1 96 ? 30.676 -11.729 -51.632 1.00 77.94 96 ARG A CA 1
ATOM 770 C C . ARG A 1 96 ? 29.812 -11.022 -50.593 1.00 77.94 96 ARG A C 1
ATOM 772 O O . ARG A 1 96 ? 28.758 -10.508 -50.950 1.00 77.94 96 ARG A O 1
ATOM 779 N N . PHE A 1 97 ? 30.219 -11.106 -49.329 1.00 76.75 97 PHE A N 1
ATOM 780 C CA . PHE A 1 97 ? 29.544 -10.453 -48.215 1.00 76.75 97 PHE A CA 1
ATOM 781 C C . PHE A 1 97 ? 29.536 -8.956 -48.505 1.00 76.75 97 PHE A C 1
ATOM 783 O O . PHE A 1 97 ? 30.591 -8.367 -48.758 1.00 76.75 97 PHE A O 1
ATOM 790 N N . THR A 1 98 ? 28.349 -8.364 -48.593 1.00 91.00 98 THR A N 1
ATOM 791 C CA . THR A 1 98 ? 28.235 -6.948 -48.947 1.00 91.00 98 THR A CA 1
ATOM 792 C C . THR A 1 98 ? 28.222 -6.109 -47.680 1.00 91.00 98 THR A C 1
ATOM 794 O O . THR A 1 98 ? 27.696 -6.525 -46.651 1.00 91.00 98 THR A O 1
ATOM 797 N N . LEU A 1 99 ? 28.765 -4.896 -47.757 1.00 89.19 99 LEU A N 1
ATOM 798 C CA . LEU A 1 99 ? 28.683 -3.939 -46.653 1.00 89.19 99 LEU A CA 1
ATOM 799 C C . LEU A 1 99 ? 27.215 -3.648 -46.280 1.00 89.19 99 LEU A C 1
ATOM 801 O O . LEU A 1 99 ? 26.896 -3.503 -45.107 1.00 89.19 99 LEU A O 1
ATOM 805 N N . VAL A 1 100 ? 26.310 -3.659 -47.266 1.00 92.81 100 VAL A N 1
ATOM 806 C CA . VAL A 1 100 ? 24.863 -3.484 -47.063 1.00 92.81 100 VAL A CA 1
ATOM 807 C C . VAL A 1 100 ? 24.269 -4.582 -46.172 1.00 92.81 100 VAL A C 1
ATOM 809 O O . VAL A 1 100 ? 23.460 -4.282 -45.302 1.00 92.81 100 VAL A O 1
ATOM 812 N N . GLU A 1 101 ? 24.689 -5.838 -46.331 1.00 90.56 101 GLU A N 1
ATOM 813 C CA . GLU A 1 101 ? 24.212 -6.960 -45.508 1.00 90.56 101 GLU A CA 1
ATOM 814 C C . GLU A 1 101 ? 24.633 -6.815 -44.037 1.00 90.56 101 GLU A C 1
ATOM 816 O O . GLU A 1 101 ? 23.810 -6.999 -43.141 1.00 90.56 101 GLU A O 1
ATOM 821 N N . VAL A 1 102 ? 25.877 -6.385 -43.787 1.00 94.50 102 VAL A N 1
ATOM 822 C CA . VAL A 1 102 ? 26.362 -6.055 -42.433 1.00 94.50 102 VAL A CA 1
ATOM 823 C C . VAL A 1 102 ? 25.522 -4.937 -41.820 1.00 94.50 102 VAL A C 1
ATOM 825 O O . VAL A 1 102 ? 25.102 -5.047 -40.671 1.00 94.50 102 VAL A O 1
ATOM 828 N N . LEU A 1 103 ? 25.256 -3.870 -42.580 1.00 97.00 103 LEU A N 1
ATOM 829 C CA . LEU A 1 103 ? 24.471 -2.736 -42.092 1.00 97.00 103 LEU A CA 1
ATOM 830 C C . LEU A 1 103 ? 23.047 -3.150 -41.710 1.00 97.00 103 LEU A C 1
ATOM 832 O O . LEU A 1 103 ? 22.565 -2.746 -40.654 1.00 97.00 103 LEU A O 1
ATOM 836 N N . ILE A 1 104 ? 22.396 -3.990 -42.522 1.00 96.44 104 ILE A N 1
ATOM 837 C CA . ILE A 1 104 ? 21.062 -4.519 -42.206 1.00 96.44 104 ILE A CA 1
ATOM 838 C C . ILE A 1 104 ? 21.118 -5.383 -40.939 1.00 96.44 104 ILE A C 1
ATOM 840 O O . ILE A 1 104 ? 20.277 -5.221 -40.056 1.00 96.44 104 ILE A O 1
ATOM 844 N N . ALA A 1 105 ? 22.118 -6.260 -40.807 1.00 96.69 105 ALA A N 1
ATOM 845 C CA . ALA A 1 105 ? 22.268 -7.111 -39.627 1.00 96.69 105 ALA A CA 1
ATOM 846 C C . ALA A 1 105 ? 22.483 -6.292 -38.342 1.00 96.69 105 ALA A C 1
ATOM 848 O O . ALA A 1 105 ? 21.833 -6.553 -37.330 1.00 96.69 105 ALA A O 1
ATOM 849 N N . VAL A 1 106 ? 23.341 -5.268 -38.389 1.00 97.31 106 VAL A N 1
ATOM 850 C CA . VAL A 1 106 ? 23.583 -4.361 -37.256 1.00 97.31 106 VAL A CA 1
ATOM 851 C C . VAL A 1 106 ? 22.330 -3.548 -36.923 1.00 97.31 106 VAL A C 1
ATOM 853 O O . VAL A 1 106 ? 22.029 -3.368 -35.746 1.00 97.31 106 VAL A O 1
ATOM 856 N N . ALA A 1 107 ? 21.562 -3.108 -37.924 1.00 97.56 107 ALA A N 1
ATOM 857 C CA . ALA A 1 107 ? 20.308 -2.391 -37.699 1.00 97.56 107 ALA A CA 1
ATOM 858 C C . ALA A 1 107 ? 19.260 -3.270 -36.996 1.00 97.56 107 ALA A C 1
ATOM 860 O O . ALA A 1 107 ? 18.659 -2.841 -36.009 1.00 97.56 107 ALA A O 1
ATOM 861 N N . ILE A 1 108 ? 19.082 -4.517 -37.449 1.00 97.81 108 ILE A N 1
ATOM 862 C CA . ILE A 1 108 ? 18.169 -5.472 -36.804 1.00 97.81 108 ILE A CA 1
ATOM 863 C C . ILE A 1 108 ? 18.643 -5.758 -35.376 1.00 97.81 108 ILE A C 1
ATOM 865 O O . ILE A 1 108 ? 17.840 -5.668 -34.448 1.00 97.81 108 ILE A O 1
ATOM 869 N N . LEU A 1 109 ? 19.939 -6.020 -35.182 1.00 97.56 109 LEU A N 1
ATOM 870 C CA . LEU A 1 109 ? 20.514 -6.278 -33.861 1.00 97.56 109 LEU A CA 1
ATOM 871 C C . LEU A 1 109 ? 20.313 -5.093 -32.908 1.00 97.56 109 LEU A C 1
ATOM 873 O O . LEU A 1 109 ? 19.885 -5.286 -31.772 1.00 97.56 109 LEU A O 1
ATOM 877 N N . GLY A 1 110 ? 20.574 -3.873 -33.379 1.00 98.31 110 GLY A N 1
ATOM 878 C CA . GLY A 1 110 ? 20.371 -2.652 -32.604 1.00 98.31 110 GLY A CA 1
ATOM 879 C C . GLY A 1 110 ? 18.907 -2.456 -32.217 1.00 98.31 110 GLY A C 1
ATOM 880 O O . GLY A 1 110 ? 18.614 -2.167 -31.058 1.00 98.31 110 GLY A O 1
ATOM 881 N N . SER A 1 111 ? 17.979 -2.685 -33.152 1.00 97.50 111 SER A N 1
ATOM 882 C CA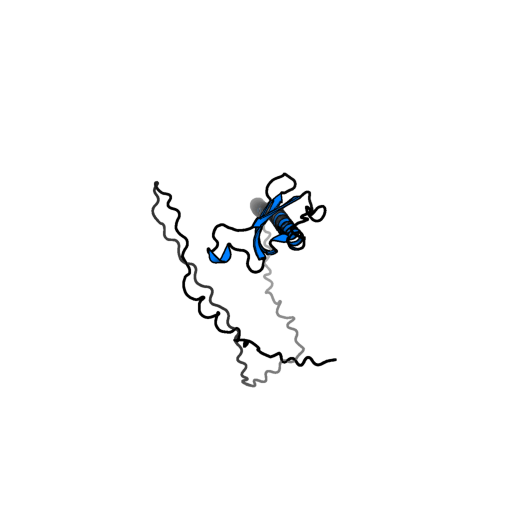 . SER A 1 111 ? 16.542 -2.585 -32.870 1.00 97.50 111 SER A CA 1
ATOM 883 C C . SER A 1 111 ? 16.077 -3.630 -31.850 1.00 97.50 111 SER A C 1
ATOM 885 O O . SER A 1 111 ? 15.388 -3.284 -30.890 1.00 97.50 111 SER A O 1
ATOM 887 N N . ALA A 1 112 ? 16.521 -4.883 -31.988 1.00 98.12 112 ALA A N 1
ATOM 888 C CA . ALA A 1 112 ? 16.189 -5.957 -31.061 1.00 98.12 112 ALA A CA 1
ATOM 889 C C . ALA A 1 112 ? 16.715 -5.639 -29.656 1.00 98.12 112 ALA A C 1
ATOM 891 O O . ALA A 1 112 ? 15.947 -5.658 -28.694 1.00 98.12 112 ALA A O 1
ATOM 892 N N . LEU A 1 113 ? 17.985 -5.241 -29.542 1.00 98.44 113 LEU A N 1
ATOM 893 C CA . LEU A 1 113 ? 18.574 -4.867 -28.260 1.00 98.44 113 LEU A CA 1
ATOM 894 C C . LEU A 1 113 ? 17.818 -3.697 -27.613 1.00 98.44 113 LEU A C 1
ATOM 896 O O . LEU A 1 113 ? 17.459 -3.776 -26.438 1.00 98.44 113 LEU A O 1
ATOM 900 N N . GLY A 1 114 ? 17.498 -2.659 -28.391 1.00 98.19 114 GLY A N 1
ATOM 901 C CA . GLY A 1 114 ? 16.722 -1.513 -27.917 1.00 98.19 114 GLY A CA 1
ATOM 902 C C . GLY A 1 114 ? 15.369 -1.923 -27.334 1.00 98.19 114 GLY A C 1
ATOM 903 O O . GLY A 1 114 ? 15.033 -1.527 -26.219 1.00 98.19 114 GLY A O 1
ATOM 904 N N . THR A 1 115 ? 14.621 -2.779 -28.038 1.00 98.31 115 THR A N 1
ATOM 905 C CA . THR A 1 115 ? 13.324 -3.269 -27.539 1.00 98.31 115 THR A CA 1
ATOM 906 C C . THR A 1 115 ? 13.461 -4.094 -26.260 1.00 98.31 115 THR A C 1
ATOM 908 O O . THR A 1 115 ? 12.678 -3.909 -25.331 1.00 98.31 115 THR A O 1
ATOM 911 N N . THR A 1 116 ? 14.477 -4.958 -26.163 1.00 98.00 116 THR A N 1
ATOM 912 C CA . THR A 1 116 ? 14.679 -5.785 -24.963 1.00 98.00 116 THR A CA 1
ATOM 913 C C . THR A 1 116 ? 15.012 -4.950 -23.729 1.00 98.00 116 THR A C 1
ATOM 915 O O . THR A 1 116 ? 14.438 -5.184 -22.666 1.00 98.00 116 THR A O 1
ATOM 918 N N . LEU A 1 117 ? 15.872 -3.936 -23.869 1.00 98.31 117 LEU A N 1
ATOM 919 C CA . LEU A 1 117 ? 16.212 -3.025 -22.776 1.00 98.31 117 LEU A CA 1
ATOM 920 C C . LEU A 1 117 ? 15.008 -2.187 -22.344 1.00 98.31 117 LEU A C 1
ATOM 922 O O . LEU A 1 117 ? 14.797 -2.008 -21.147 1.00 98.31 117 LEU A O 1
ATOM 926 N N . ALA A 1 118 ? 14.193 -1.723 -23.294 1.00 97.88 118 ALA A N 1
ATOM 927 C CA . ALA A 1 118 ? 12.979 -0.974 -22.983 1.00 97.88 118 ALA A CA 1
ATOM 928 C C . ALA A 1 118 ? 11.982 -1.812 -22.163 1.00 97.88 118 ALA A C 1
ATOM 930 O O . ALA A 1 118 ? 11.461 -1.338 -21.155 1.00 97.88 118 ALA A O 1
ATOM 931 N N . ILE A 1 119 ? 11.764 -3.075 -22.547 1.00 98.00 119 ILE A N 1
ATOM 932 C CA . ILE A 1 119 ? 10.887 -3.995 -21.806 1.00 98.00 119 ILE A CA 1
ATOM 933 C C . ILE A 1 119 ? 11.453 -4.274 -20.410 1.00 98.00 119 ILE A C 1
ATOM 935 O O . ILE A 1 119 ? 10.712 -4.235 -19.430 1.00 98.00 119 ILE A O 1
ATOM 939 N N . ALA A 1 120 ? 12.761 -4.525 -20.307 1.00 98.12 120 ALA A N 1
ATOM 940 C CA . ALA A 1 120 ? 13.408 -4.776 -19.024 1.00 98.12 120 ALA A CA 1
ATOM 941 C C . ALA A 1 120 ? 13.293 -3.567 -18.082 1.00 98.12 120 ALA A C 1
ATOM 943 O O . ALA A 1 120 ? 12.946 -3.735 -16.916 1.00 98.12 120 ALA A O 1
ATOM 944 N N . ALA A 1 121 ? 13.524 -2.354 -18.590 1.00 97.31 121 ALA A N 1
ATOM 945 C CA . ALA A 1 121 ? 13.386 -1.127 -17.811 1.00 97.31 121 ALA A CA 1
ATOM 946 C C . ALA A 1 121 ? 11.946 -0.926 -17.316 1.00 97.31 121 ALA A C 1
ATOM 948 O O . ALA A 1 121 ? 11.735 -0.631 -16.140 1.00 97.31 121 ALA A O 1
ATOM 949 N N . GLN A 1 122 ? 10.955 -1.150 -18.182 1.00 97.75 122 GLN A N 1
ATOM 950 C CA . GLN A 1 122 ? 9.548 -1.036 -17.806 1.00 97.75 122 GLN A CA 1
ATOM 951 C C . GLN A 1 122 ? 9.159 -2.056 -16.727 1.00 97.75 122 GLN A C 1
ATOM 953 O O . GLN A 1 122 ? 8.526 -1.692 -15.739 1.00 97.75 122 GLN A O 1
ATOM 958 N N . ALA A 1 123 ? 9.597 -3.310 -16.864 1.00 97.94 123 ALA A N 1
ATOM 959 C CA . ALA A 1 123 ? 9.313 -4.354 -15.883 1.00 97.94 123 ALA A CA 1
ATOM 960 C C . ALA A 1 123 ? 9.880 -4.028 -14.489 1.00 97.94 123 ALA A C 1
ATOM 962 O O . ALA A 1 123 ? 9.237 -4.323 -13.485 1.00 97.94 123 ALA A O 1
ATOM 963 N N . GLN A 1 124 ? 11.055 -3.395 -14.415 1.00 98.12 124 GLN A N 1
ATOM 964 C CA . GLN A 1 124 ? 11.641 -2.958 -13.142 1.00 98.12 124 GLN A CA 1
ATOM 965 C C . GLN A 1 124 ? 10.813 -1.852 -12.480 1.00 98.12 124 GLN A C 1
ATOM 967 O O . GLN A 1 124 ? 10.554 -1.909 -11.280 1.00 98.12 124 GLN A O 1
ATOM 972 N N . LEU A 1 125 ? 10.350 -0.869 -13.257 1.00 97.50 125 LEU A N 1
ATOM 973 C CA . LEU A 1 125 ? 9.484 0.193 -12.736 1.00 97.50 125 LEU A CA 1
ATOM 974 C C . LEU A 1 125 ? 8.153 -0.364 -12.223 1.00 97.50 125 LEU A C 1
ATOM 976 O O . LEU A 1 125 ? 7.677 0.038 -11.162 1.00 97.50 125 LEU A O 1
ATOM 980 N N . ASP A 1 126 ? 7.566 -1.303 -12.960 1.00 97.50 126 ASP A N 1
ATOM 981 C CA . ASP A 1 126 ? 6.315 -1.940 -12.558 1.00 97.50 126 ASP A CA 1
ATOM 982 C C . ASP A 1 126 ? 6.497 -2.799 -11.299 1.00 97.50 126 ASP A C 1
ATOM 984 O O . ASP A 1 126 ? 5.606 -2.820 -10.448 1.00 97.50 126 ASP A O 1
ATOM 988 N N . LEU A 1 127 ? 7.660 -3.440 -11.137 1.00 97.81 127 LEU A N 1
ATOM 989 C CA . LEU A 1 127 ? 8.009 -4.185 -9.929 1.00 97.81 127 LEU A CA 1
ATOM 990 C C . LEU A 1 127 ? 8.120 -3.271 -8.705 1.00 97.81 127 LEU A C 1
ATOM 992 O O . LEU A 1 127 ? 7.520 -3.584 -7.681 1.00 97.81 127 LEU A O 1
ATOM 996 N N . ILE A 1 128 ? 8.818 -2.136 -8.813 1.00 97.00 128 ILE A N 1
ATOM 997 C CA . ILE A 1 128 ? 8.956 -1.172 -7.705 1.00 97.00 128 ILE A CA 1
ATOM 998 C C . ILE A 1 128 ? 7.574 -0.676 -7.263 1.00 97.00 128 ILE A C 1
ATOM 1000 O O . ILE A 1 128 ? 7.232 -0.760 -6.088 1.00 97.00 128 ILE A O 1
ATOM 1004 N N . ARG A 1 129 ? 6.722 -0.279 -8.215 1.00 95.50 129 ARG A N 1
ATOM 1005 C CA . ARG A 1 129 ? 5.348 0.167 -7.923 1.00 95.50 129 ARG A CA 1
ATOM 1006 C C . ARG A 1 129 ? 4.462 -0.937 -7.352 1.00 95.50 129 ARG A C 1
ATOM 1008 O O . ARG A 1 129 ? 3.517 -0.671 -6.614 1.00 95.50 129 ARG A O 1
ATOM 1015 N N . ALA A 1 130 ? 4.665 -2.182 -7.775 1.00 96.38 130 ALA A N 1
ATOM 1016 C CA . ALA A 1 130 ? 3.948 -3.317 -7.206 1.00 96.38 130 ALA A CA 1
ATOM 1017 C C . ALA A 1 130 ? 4.400 -3.583 -5.766 1.00 96.38 130 ALA A C 1
ATOM 1019 O O . ALA A 1 130 ? 3.555 -3.854 -4.920 1.00 96.38 130 ALA A O 1
ATOM 1020 N N . GLN A 1 131 ? 5.697 -3.455 -5.491 1.00 94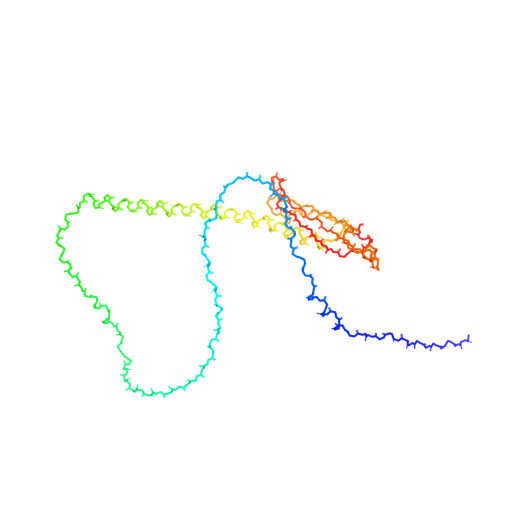.62 131 GLN A N 1
ATOM 1021 C CA . GLN A 1 131 ? 6.260 -3.610 -4.157 1.00 94.62 131 GLN A CA 1
ATOM 1022 C C . GLN A 1 131 ? 5.796 -2.503 -3.205 1.00 94.62 131 GLN A C 1
ATOM 1024 O O . GLN A 1 131 ? 5.425 -2.818 -2.081 1.00 94.62 131 GLN A O 1
ATOM 1029 N N . GLU A 1 132 ? 5.760 -1.245 -3.653 1.00 92.00 132 GLU A N 1
ATOM 1030 C CA . GLU A 1 132 ? 5.220 -0.120 -2.872 1.00 92.00 132 GLU A CA 1
ATOM 1031 C C . GLU A 1 132 ? 3.757 -0.372 -2.490 1.00 92.00 132 GLU A C 1
ATOM 1033 O O . GLU A 1 132 ? 3.429 -0.420 -1.311 1.00 92.00 132 GLU A O 1
ATOM 1038 N N . ARG A 1 133 ? 2.898 -0.687 -3.471 1.00 92.94 133 ARG A N 1
ATOM 1039 C CA . ARG A 1 133 ? 1.480 -0.997 -3.211 1.00 92.94 133 ARG A CA 1
ATOM 1040 C C . ARG A 1 133 ? 1.282 -2.212 -2.311 1.00 92.94 133 ARG A C 1
ATOM 1042 O O . ARG A 1 133 ? 0.334 -2.255 -1.532 1.00 92.94 133 ARG A O 1
ATOM 1049 N N . TRP A 1 134 ? 2.132 -3.228 -2.458 1.00 94.56 134 TRP A N 1
ATOM 1050 C CA . TRP A 1 134 ? 2.104 -4.392 -1.581 1.00 94.56 134 TRP A CA 1
ATOM 1051 C C . TRP A 1 134 ? 2.488 -4.009 -0.149 1.00 94.56 134 TRP A C 1
ATOM 1053 O O . TRP A 1 134 ? 1.817 -4.452 0.775 1.00 94.56 134 TRP A O 1
ATOM 1063 N N . ALA A 1 135 ? 3.508 -3.167 0.034 1.00 93.12 135 ALA A N 1
ATOM 1064 C CA . ALA A 1 135 ? 3.928 -2.696 1.349 1.00 93.12 135 ALA A CA 1
ATOM 1065 C C . ALA A 1 135 ? 2.831 -1.866 2.035 1.00 93.12 135 ALA A C 1
ATOM 1067 O O . ALA A 1 135 ? 2.520 -2.143 3.191 1.00 93.12 135 ALA A O 1
ATOM 1068 N N . ASP A 1 136 ? 2.195 -0.939 1.310 1.00 93.75 1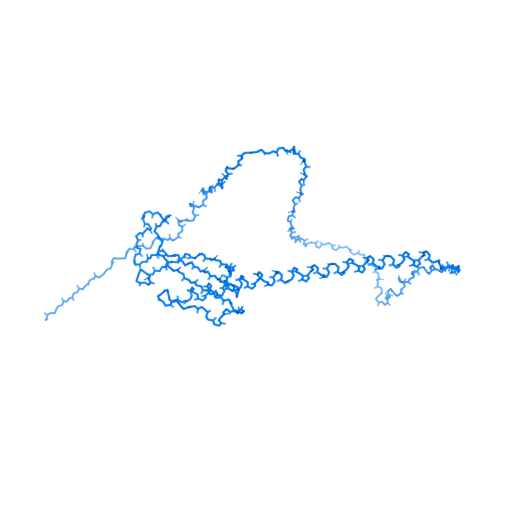36 ASP A N 1
ATOM 1069 C CA . ASP A 1 136 ? 1.072 -0.141 1.822 1.00 93.75 136 ASP A CA 1
ATOM 1070 C C . ASP A 1 136 ? -0.074 -1.040 2.310 1.00 93.75 136 ASP A C 1
ATOM 1072 O O . ASP A 1 136 ? -0.583 -0.888 3.423 1.00 93.75 136 ASP A O 1
ATOM 1076 N N . HIS A 1 137 ? -0.464 -2.019 1.486 1.00 94.19 137 HIS A N 1
ATOM 1077 C CA . HIS A 1 137 ? -1.553 -2.927 1.825 1.00 94.19 137 HIS A CA 1
ATOM 1078 C C . HIS A 1 137 ? -1.194 -3.846 2.990 1.00 94.19 137 HIS A C 1
ATOM 1080 O O . HIS A 1 137 ? -2.005 -4.038 3.891 1.00 94.19 137 HIS A O 1
ATOM 1086 N N . HIS A 1 138 ? 0.025 -4.382 2.997 1.00 95.19 138 HIS A N 1
ATOM 1087 C CA . HIS A 1 138 ? 0.477 -5.272 4.054 1.00 95.19 138 HIS A CA 1
ATOM 1088 C C . HIS A 1 138 ? 0.563 -4.551 5.404 1.00 95.19 138 HIS A C 1
ATOM 1090 O O . HIS A 1 138 ? 0.139 -5.105 6.415 1.00 95.19 138 HIS A O 1
ATOM 1096 N N . ALA A 1 139 ? 1.034 -3.299 5.423 1.00 94.81 139 ALA A N 1
ATOM 1097 C CA . ALA A 1 139 ? 1.040 -2.474 6.628 1.00 94.81 139 ALA A CA 1
ATOM 1098 C C . ALA A 1 139 ? -0.386 -2.218 7.147 1.00 94.81 139 ALA A C 1
ATOM 1100 O O . ALA A 1 139 ? -0.630 -2.296 8.351 1.00 94.81 139 ALA A O 1
ATOM 1101 N N . LEU A 1 140 ? -1.347 -1.974 6.246 1.00 95.62 140 LEU A N 1
ATOM 1102 C CA . LEU A 1 140 ? -2.760 -1.841 6.606 1.00 95.62 140 LEU A CA 1
ATOM 1103 C C . LEU A 1 140 ? -3.337 -3.140 7.181 1.00 95.62 140 LEU A C 1
ATOM 1105 O O . LEU A 1 140 ? -3.995 -3.095 8.216 1.00 95.62 140 LEU A O 1
ATOM 1109 N N . GLU A 1 141 ? -3.075 -4.290 6.560 1.00 95.44 141 GLU A N 1
ATOM 1110 C CA . GLU A 1 141 ? -3.515 -5.595 7.071 1.00 95.44 141 GLU A CA 1
ATOM 1111 C C . GLU A 1 141 ? -2.939 -5.891 8.464 1.00 95.44 141 GLU A C 1
ATOM 1113 O O . GLU A 1 141 ? -3.682 -6.304 9.354 1.00 95.44 141 GLU A O 1
ATOM 1118 N N . GLN A 1 142 ? -1.648 -5.617 8.681 1.00 95.44 142 GLN A N 1
ATOM 1119 C CA . GLN A 1 142 ? -0.996 -5.782 9.985 1.00 95.44 142 GLN A CA 1
ATOM 1120 C C . GLN A 1 142 ? -1.588 -4.853 11.051 1.00 95.44 142 GLN A C 1
ATOM 1122 O O . GLN A 1 142 ? -1.845 -5.289 12.173 1.00 95.44 142 GLN A O 1
ATOM 1127 N N . ALA A 1 143 ? -1.837 -3.584 10.713 1.00 95.88 143 ALA A N 1
ATOM 1128 C CA . ALA A 1 143 ? -2.478 -2.641 11.626 1.00 95.88 143 ALA A CA 1
ATOM 1129 C C . ALA A 1 143 ? -3.908 -3.081 11.976 1.00 95.88 143 ALA A C 1
ATOM 1131 O O . ALA A 1 143 ? -4.308 -3.015 13.137 1.00 95.88 143 ALA A O 1
ATOM 1132 N N . ILE A 1 144 ? -4.664 -3.574 10.989 1.00 95.44 144 ILE A N 1
ATOM 1133 C CA . ILE A 1 144 ? -6.005 -4.127 11.200 1.00 95.44 144 ILE A CA 1
ATOM 1134 C C . ILE A 1 144 ? -5.958 -5.308 12.166 1.00 95.44 144 ILE A C 1
ATOM 1136 O O . ILE A 1 144 ? -6.719 -5.332 13.131 1.00 95.44 144 ILE A O 1
ATOM 1140 N N . GLU A 1 145 ? -5.079 -6.278 11.924 1.00 95.19 145 GLU A N 1
ATOM 1141 C CA . GLU A 1 145 ? -4.941 -7.444 12.795 1.00 95.19 145 GLU A CA 1
ATOM 1142 C C . GLU A 1 145 ? -4.596 -7.024 14.228 1.00 95.19 145 GLU A C 1
ATOM 1144 O O . GLU A 1 145 ? -5.263 -7.448 15.171 1.00 95.19 145 GLU A O 1
ATOM 1149 N N . HIS A 1 146 ? -3.620 -6.128 14.382 1.00 95.25 146 HIS A N 1
ATOM 1150 C CA . HIS A 1 146 ? -3.189 -5.617 15.680 1.00 95.25 146 HIS A CA 1
ATOM 1151 C C . HIS A 1 146 ? -4.336 -4.957 16.455 1.00 95.25 146 HIS A C 1
ATOM 1153 O O . HIS A 1 146 ? -4.642 -5.376 17.570 1.00 95.25 146 HIS A O 1
ATOM 1159 N N . TYR A 1 147 ? -5.033 -3.989 15.855 1.00 95.06 147 TYR A N 1
ATOM 1160 C CA . TYR A 1 147 ? -6.108 -3.266 16.544 1.00 95.06 147 TYR A CA 1
ATOM 1161 C C . TYR A 1 147 ? -7.363 -4.105 16.791 1.00 95.06 147 TYR A C 1
ATOM 1163 O O . TYR A 1 147 ? -8.088 -3.854 17.751 1.00 95.06 147 TYR A O 1
ATOM 1171 N N . LEU A 1 148 ? -7.644 -5.110 15.957 1.00 92.88 148 LEU A N 1
ATOM 1172 C CA . LEU A 1 148 ? -8.793 -5.991 16.182 1.00 92.88 148 LEU A CA 1
ATOM 1173 C C . LEU A 1 148 ? -8.566 -7.002 17.310 1.00 92.88 148 LEU A C 1
ATOM 1175 O O . LEU A 1 148 ? -9.553 -7.470 17.895 1.00 92.88 148 LEU A O 1
ATOM 1179 N N . LEU A 1 149 ? -7.304 -7.348 17.580 1.00 92.06 149 LEU A N 1
ATOM 1180 C CA . LEU A 1 149 ? -6.898 -8.241 18.666 1.00 92.06 149 LEU A CA 1
ATOM 1181 C C . LEU A 1 149 ? -6.722 -7.515 20.004 1.00 92.06 149 LEU A C 1
ATOM 1183 O O . LEU A 1 149 ? -6.788 -8.166 21.046 1.00 92.06 149 LEU A O 1
ATOM 1187 N N . GLN A 1 150 ? -6.504 -6.200 19.983 1.00 91.12 150 GLN A N 1
ATOM 1188 C CA . GLN A 1 150 ? -6.400 -5.386 21.189 1.00 91.12 150 GLN A CA 1
ATOM 1189 C C . GLN A 1 150 ? -7.760 -5.095 21.831 1.00 91.12 150 GLN A C 1
ATOM 1191 O O . GLN A 1 150 ? -8.815 -5.126 21.187 1.00 91.12 150 GLN A O 1
ATOM 1196 N N . ASP A 1 151 ? -7.706 -4.807 23.130 1.00 87.62 151 ASP A N 1
ATOM 1197 C CA . ASP A 1 151 ? -8.837 -4.256 23.863 1.00 87.62 151 ASP A CA 1
ATOM 1198 C C . ASP A 1 151 ? -9.064 -2.803 23.397 1.00 87.62 151 ASP A C 1
ATOM 1200 O O . ASP A 1 151 ? -8.115 -2.014 23.408 1.00 87.62 151 ASP A O 1
ATOM 1204 N N . PRO A 1 152 ? -10.279 -2.426 22.959 1.00 88.00 152 PRO A N 1
ATOM 1205 C CA . PRO A 1 152 ? -10.569 -1.062 22.518 1.00 88.00 152 PRO A CA 1
ATOM 1206 C C . PRO A 1 152 ? -10.294 0.032 23.561 1.00 88.00 152 PRO A C 1
ATOM 1208 O O . PRO A 1 152 ? -10.085 1.176 23.157 1.00 88.00 152 PRO A O 1
ATOM 1211 N N . ARG A 1 153 ? -10.227 -0.287 24.863 1.00 85.12 153 ARG A N 1
ATOM 1212 C CA . ARG A 1 153 ? -9.875 0.699 25.903 1.00 85.12 153 ARG A CA 1
ATOM 1213 C C . ARG A 1 153 ? -8.387 1.055 25.949 1.00 85.12 153 ARG A C 1
ATOM 1215 O O . ARG A 1 153 ? -8.027 2.129 26.429 1.00 85.12 153 ARG A O 1
ATOM 1222 N N . GLU A 1 154 ? -7.525 0.160 25.477 1.00 86.44 154 GLU A N 1
ATOM 1223 C CA . GLU A 1 154 ? -6.064 0.281 25.552 1.00 86.44 154 GLU A CA 1
ATOM 1224 C C . GLU A 1 154 ? -5.455 0.076 24.157 1.00 86.44 154 GLU A C 1
ATOM 1226 O O . GLU A 1 154 ? -4.684 -0.851 23.905 1.00 86.44 154 GLU A O 1
ATOM 1231 N N . LEU A 1 155 ? -5.847 0.945 23.220 1.00 87.50 155 LEU A N 1
ATOM 1232 C CA . LEU A 1 155 ? -5.326 0.926 21.855 1.00 87.50 155 LEU A CA 1
ATOM 1233 C C . LEU A 1 155 ? -3.917 1.516 21.817 1.00 87.50 155 LEU A C 1
ATOM 1235 O O . LEU A 1 155 ? -3.729 2.734 21.791 1.00 87.50 155 LEU A O 1
ATOM 1239 N N . ASP A 1 156 ? -2.931 0.633 21.735 1.00 89.69 156 ASP A N 1
ATOM 1240 C CA . ASP A 1 156 ? -1.541 1.010 21.528 1.00 89.69 156 ASP A CA 1
ATOM 1241 C C . ASP A 1 156 ? -1.194 0.965 20.043 1.00 89.69 156 ASP A C 1
ATOM 1243 O O . ASP A 1 156 ? -1.543 0.027 19.319 1.00 89.69 156 ASP A O 1
ATOM 1247 N N . ALA A 1 157 ? -0.448 1.969 19.580 1.00 89.19 157 ALA A N 1
ATOM 1248 C CA . ALA A 1 157 ? 0.061 1.971 18.218 1.00 89.19 157 ALA A CA 1
ATOM 1249 C C . ALA A 1 157 ? 0.908 0.707 17.957 1.00 89.19 157 ALA A C 1
ATOM 1251 O O . ALA A 1 157 ? 1.715 0.321 18.810 1.00 89.19 157 ALA A O 1
ATOM 1252 N N . PRO A 1 158 ? 0.763 0.063 16.786 1.00 85.00 158 PRO A N 1
ATOM 1253 C CA . PRO A 1 158 ? 1.612 -1.052 16.396 1.00 85.00 158 PRO A CA 1
ATOM 1254 C C . PRO A 1 158 ? 3.028 -0.510 16.186 1.00 85.00 158 PRO A C 1
ATOM 1256 O O . PRO A 1 158 ? 3.316 0.042 15.133 1.00 85.00 158 PRO A O 1
ATOM 1259 N N . GLY A 1 159 ? 3.875 -0.595 17.218 1.00 81.25 159 GLY A N 1
ATOM 1260 C CA . GLY A 1 159 ? 5.223 -0.016 17.236 1.00 81.25 159 GLY A CA 1
ATOM 1261 C C . GLY A 1 159 ? 6.132 -0.612 16.159 1.00 81.25 159 GLY A C 1
ATOM 1262 O O . GLY A 1 159 ? 6.056 -0.253 14.992 1.00 81.25 159 GLY A O 1
ATOM 1263 N N . ASP A 1 160 ? 6.981 -1.569 16.531 1.00 84.50 160 ASP A N 1
ATOM 1264 C CA . ASP A 1 160 ? 7.917 -2.196 15.579 1.00 84.50 160 ASP A CA 1
ATOM 1265 C C . ASP A 1 160 ? 7.256 -3.240 14.656 1.00 84.50 160 ASP A C 1
ATOM 1267 O O . ASP A 1 160 ? 7.923 -3.842 13.812 1.00 84.50 160 ASP A O 1
ATOM 1271 N N . LEU A 1 161 ? 5.948 -3.483 14.820 1.00 87.25 161 LEU A N 1
ATOM 1272 C CA . LEU A 1 161 ? 5.197 -4.405 13.966 1.00 87.25 161 LEU A CA 1
ATOM 1273 C C . LEU A 1 161 ? 5.146 -3.891 12.522 1.00 87.25 161 LEU A C 1
ATOM 1275 O O . LEU A 1 161 ? 5.252 -4.682 11.587 1.00 87.25 161 LEU A O 1
ATOM 1279 N N . LEU A 1 162 ? 5.024 -2.572 12.350 1.00 90.38 162 LEU A N 1
ATOM 1280 C CA . LEU A 1 162 ? 5.025 -1.942 11.040 1.00 90.38 162 LEU A CA 1
ATOM 1281 C C . LEU A 1 162 ? 6.462 -1.682 10.584 1.00 90.38 162 LEU A C 1
ATOM 1283 O O . LEU A 1 162 ? 7.255 -1.001 11.233 1.00 90.38 162 LEU A O 1
ATOM 1287 N N . HIS A 1 163 ? 6.818 -2.235 9.431 1.00 83.31 163 HIS A N 1
ATOM 1288 C CA . HIS A 1 163 ? 8.148 -2.052 8.860 1.00 83.31 163 HIS A CA 1
ATOM 1289 C C . HIS A 1 163 ? 8.282 -0.703 8.153 1.00 83.31 163 HIS A C 1
ATOM 1291 O O . HIS A 1 163 ? 7.304 -0.123 7.706 1.00 83.31 163 HIS A O 1
ATOM 1297 N N . GLY A 1 164 ? 9.517 -0.225 7.971 1.00 82.50 164 GLY A N 1
ATOM 1298 C CA . GLY A 1 164 ? 9.807 0.851 7.016 1.00 82.50 164 GLY A CA 1
ATOM 1299 C C . GLY A 1 164 ? 9.336 2.247 7.427 1.00 82.50 164 GLY A C 1
ATOM 1300 O O . GLY A 1 164 ? 9.165 3.088 6.549 1.00 82.50 164 GLY A O 1
ATOM 1301 N N . GLY A 1 165 ? 9.144 2.497 8.728 1.00 87.94 165 GLY A N 1
ATOM 1302 C CA . GLY A 1 165 ? 8.740 3.806 9.254 1.00 87.94 165 GLY A CA 1
ATOM 1303 C C . GLY A 1 165 ? 7.261 4.129 9.053 1.00 87.94 165 GLY A C 1
ATOM 1304 O O . GLY A 1 165 ? 6.888 5.295 9.126 1.00 87.94 165 GLY A O 1
ATOM 1305 N N . TYR A 1 166 ? 6.437 3.119 8.774 1.00 93.25 166 TYR A N 1
ATOM 1306 C CA . TYR A 1 166 ? 4.989 3.267 8.770 1.00 93.25 166 TYR A CA 1
ATOM 1307 C C . TYR A 1 166 ? 4.490 3.460 10.199 1.00 93.25 166 TYR A C 1
ATOM 1309 O O . TYR A 1 166 ? 5.056 2.920 11.150 1.00 93.25 166 TYR A O 1
ATOM 1317 N N . SER A 1 167 ? 3.407 4.210 10.339 1.00 93.81 167 SER A N 1
ATOM 1318 C CA . SER A 1 167 ? 2.701 4.345 11.606 1.00 93.81 167 SER A CA 1
ATOM 1319 C C . SER A 1 167 ? 1.213 4.136 11.391 1.00 93.81 167 SER A C 1
ATOM 1321 O O . SER A 1 167 ? 0.711 4.294 10.279 1.00 93.81 167 SER A O 1
ATOM 1323 N N . ALA A 1 168 ? 0.502 3.754 12.445 1.00 95.56 168 ALA A N 1
ATOM 1324 C CA . ALA A 1 168 ? -0.936 3.581 12.380 1.00 95.56 168 ALA A CA 1
ATOM 1325 C C . ALA A 1 168 ? -1.624 4.249 13.560 1.00 95.56 168 ALA A C 1
ATOM 1327 O O . ALA A 1 168 ? -1.037 4.451 14.624 1.00 95.56 168 ALA A O 1
ATOM 1328 N N . SER A 1 169 ? -2.887 4.581 13.336 1.00 94.62 169 SER A N 1
ATOM 1329 C CA . SER A 1 169 ? -3.797 5.069 14.358 1.00 94.62 169 SER A CA 1
ATOM 1330 C C . SER A 1 169 ? -5.145 4.378 14.205 1.00 94.62 169 SER A C 1
ATOM 1332 O O . SER A 1 169 ? -5.531 3.966 13.107 1.00 94.62 169 SER A O 1
ATOM 1334 N N . CYS A 1 170 ? -5.852 4.241 15.320 1.00 95.50 170 CYS A N 1
ATOM 1335 C CA . CYS A 1 170 ? -7.195 3.696 15.352 1.00 95.50 170 CYS A CA 1
ATOM 1336 C C . CYS A 1 170 ? -8.093 4.608 16.179 1.00 95.50 170 CYS A C 1
ATOM 1338 O O . CYS A 1 170 ? -7.684 5.126 17.218 1.00 95.50 170 CYS A O 1
ATOM 1340 N N . THR A 1 171 ? -9.318 4.809 15.713 1.00 94.00 171 THR A N 1
ATOM 1341 C CA . THR A 1 171 ? -10.374 5.467 16.479 1.00 94.00 171 THR A CA 1
ATOM 1342 C C . THR A 1 171 ? -11.596 4.566 16.489 1.00 94.00 171 THR A C 1
ATOM 1344 O O . THR A 1 171 ? -12.013 4.075 15.439 1.00 94.00 171 THR A O 1
ATOM 1347 N N . VAL A 1 172 ? -12.160 4.351 17.674 1.00 93.62 172 VAL A N 1
ATOM 1348 C CA . VAL A 1 172 ? -13.364 3.545 17.875 1.00 93.62 172 VAL A CA 1
ATOM 1349 C C . VAL A 1 172 ? -14.491 4.476 18.291 1.00 93.62 172 VAL A C 1
ATOM 1351 O O . VAL A 1 172 ? -14.325 5.274 19.208 1.00 93.62 172 VAL A O 1
ATOM 1354 N N . VAL A 1 173 ? -15.619 4.413 17.585 1.00 92.00 173 VAL A N 1
ATOM 1355 C CA . VAL A 1 173 ? -16.791 5.262 17.851 1.00 92.00 173 VAL A CA 1
ATOM 1356 C C . VAL A 1 173 ? -18.060 4.412 17.744 1.00 92.00 173 VAL A C 1
ATOM 1358 O O . VAL A 1 173 ? -18.157 3.618 16.802 1.00 92.00 173 VAL A O 1
ATOM 1361 N N . PRO A 1 174 ? -19.030 4.537 18.670 1.00 91.25 174 PRO A N 1
ATOM 1362 C CA . PRO A 1 174 ? -20.343 3.922 18.504 1.00 91.25 174 PRO A CA 1
ATOM 1363 C C . PRO A 1 174 ? -21.062 4.500 17.282 1.00 91.25 174 PRO A C 1
ATOM 1365 O O . PRO A 1 174 ? -20.966 5.689 16.977 1.00 91.25 174 PRO A O 1
ATOM 1368 N N . ILE A 1 175 ? -21.782 3.652 16.556 1.00 90.06 175 ILE A N 1
ATOM 1369 C CA . ILE A 1 175 ? -22.532 4.066 15.373 1.00 90.06 175 ILE A CA 1
ATOM 1370 C C . ILE A 1 175 ? -23.955 4.385 15.802 1.00 90.06 175 ILE A C 1
ATOM 1372 O O . ILE A 1 175 ? -24.681 3.499 16.236 1.00 90.06 175 ILE A O 1
ATOM 1376 N N . GLU A 1 176 ? -24.364 5.633 15.617 1.00 85.44 176 GLU A N 1
ATOM 1377 C CA . GLU A 1 176 ? -25.746 6.070 15.852 1.00 85.44 176 GLU A CA 1
ATOM 1378 C C . GLU A 1 176 ? -26.459 6.395 14.530 1.00 85.44 176 GLU A C 1
ATOM 1380 O O . GLU A 1 176 ? -27.655 6.154 14.362 1.00 85.44 176 GLU A O 1
ATOM 1385 N N . GLU A 1 177 ? -25.716 6.902 13.544 1.00 83.94 177 GLU A N 1
ATOM 1386 C CA . GLU A 1 177 ? -26.263 7.318 12.257 1.00 83.94 177 GLU A CA 1
ATOM 1387 C C . GLU A 1 177 ? -26.404 6.151 11.268 1.00 83.94 177 GLU A C 1
ATOM 1389 O O . GLU A 1 177 ? -25.534 5.292 11.129 1.00 83.94 177 GLU A O 1
ATOM 1394 N N . GLY A 1 178 ? -27.507 6.142 10.512 1.00 79.81 178 GLY A N 1
ATOM 1395 C CA . GLY A 1 178 ? -27.746 5.166 9.442 1.00 79.81 178 GLY A CA 1
ATOM 1396 C C . GLY A 1 178 ? -28.228 3.789 9.913 1.00 79.81 178 GLY A C 1
ATOM 1397 O O . GLY A 1 178 ? -28.527 2.936 9.072 1.00 79.81 178 GLY A O 1
ATOM 1398 N N . LEU A 1 179 ? -28.358 3.580 11.224 1.00 83.50 179 LEU A N 1
ATOM 1399 C CA . LEU A 1 179 ? -28.997 2.400 11.794 1.00 83.50 179 LEU A CA 1
ATOM 1400 C C . LEU A 1 179 ? -30.523 2.572 11.872 1.00 83.50 179 LEU A C 1
ATOM 1402 O O . LEU A 1 179 ? -31.021 3.681 12.070 1.00 83.50 179 LEU A O 1
ATOM 1406 N N . PRO A 1 180 ? -31.297 1.482 11.713 1.00 82.62 180 PRO A N 1
ATOM 1407 C CA . PRO A 1 180 ? -32.709 1.481 12.078 1.00 82.62 180 PRO A CA 1
ATOM 1408 C C . PRO A 1 180 ? -32.883 1.864 13.550 1.00 82.62 180 PRO A C 1
ATOM 1410 O O . PRO A 1 180 ? -32.083 1.446 14.378 1.00 82.62 180 PRO A O 1
ATOM 1413 N N . GLU A 1 181 ? -33.966 2.564 13.889 1.00 80.56 181 GLU A N 1
ATOM 1414 C CA . GLU A 1 181 ? -34.215 3.098 15.241 1.00 80.56 181 GLU A CA 1
ATOM 1415 C C . GLU A 1 181 ? -34.106 2.035 16.352 1.00 80.56 181 GLU A C 1
ATOM 1417 O O . GLU A 1 181 ? -33.549 2.292 17.409 1.00 80.56 181 GLU A O 1
ATOM 1422 N N . TYR A 1 182 ? -34.525 0.793 16.078 1.00 79.06 182 TYR A N 1
ATOM 1423 C CA . TYR A 1 182 ? -34.431 -0.323 17.030 1.00 79.06 182 TYR A CA 1
ATOM 1424 C C . TYR A 1 182 ? -33.002 -0.839 17.286 1.00 79.06 182 TYR A C 1
ATOM 1426 O O . TYR A 1 182 ? -32.815 -1.683 18.159 1.00 79.06 182 TYR A O 1
ATOM 1434 N N . ALA A 1 183 ? -32.029 -0.440 16.466 1.00 78.62 183 ALA A N 1
ATOM 1435 C CA . ALA A 1 183 ? -30.640 -0.897 16.512 1.00 78.62 183 ALA A CA 1
ATOM 1436 C C . ALA A 1 183 ? -29.672 0.187 17.014 1.00 78.62 183 ALA A C 1
ATOM 1438 O O . ALA A 1 183 ? -28.475 -0.078 17.076 1.00 78.62 183 ALA A O 1
ATOM 1439 N N . ILE A 1 184 ? -30.187 1.382 17.325 1.00 81.50 184 ILE A N 1
ATOM 1440 C CA . ILE A 1 184 ? -29.427 2.483 17.930 1.00 81.50 184 ILE A CA 1
ATOM 1441 C C . ILE A 1 184 ? -29.198 2.189 19.416 1.00 81.50 184 ILE A C 1
ATOM 1443 O O . ILE A 1 184 ? -28.096 2.370 19.923 1.00 81.50 184 ILE A O 1
ATOM 1447 N N . ASP A 1 185 ? -30.230 1.689 20.100 1.00 83.69 185 ASP A N 1
ATOM 1448 C CA . ASP A 1 185 ? -30.142 1.363 21.519 1.00 83.69 185 ASP A CA 1
ATOM 1449 C C . ASP A 1 185 ? -29.241 0.136 21.769 1.00 83.69 185 ASP A C 1
ATOM 1451 O O . ASP A 1 185 ? -29.306 -0.845 21.013 1.00 83.69 185 ASP A O 1
ATOM 1455 N N . PRO A 1 186 ? -28.453 0.128 22.863 1.00 84.44 186 PRO A N 1
ATOM 1456 C CA . PRO A 1 186 ? -27.635 -1.017 23.238 1.00 84.44 186 PRO A CA 1
ATOM 1457 C C . PRO A 1 186 ? -28.471 -2.294 23.392 1.00 84.44 186 PRO A C 1
ATOM 1459 O O . PRO A 1 186 ? -29.444 -2.354 24.153 1.00 84.44 186 PRO A O 1
ATOM 1462 N N . TYR A 1 187 ? -28.058 -3.374 22.730 1.00 85.56 187 TYR A N 1
ATOM 1463 C CA . TYR A 1 187 ? -28.697 -4.678 22.876 1.00 85.56 187 TYR A CA 1
ATOM 1464 C C . TYR A 1 187 ? -27.944 -5.515 23.909 1.00 85.56 187 TYR A C 1
ATOM 1466 O O . TYR A 1 187 ? -26.843 -5.991 23.652 1.00 85.56 187 TYR A O 1
ATOM 1474 N N . GLN A 1 188 ? -28.543 -5.721 25.086 1.00 87.75 188 GLN A N 1
ATOM 1475 C CA . GLN A 1 188 ? -27.911 -6.451 26.201 1.00 87.75 188 GLN A CA 1
ATOM 1476 C C . GLN A 1 188 ? -26.547 -5.861 26.618 1.00 87.75 188 GLN A C 1
ATOM 1478 O O . GLN A 1 188 ? -25.640 -6.610 26.973 1.00 87.75 188 GLN A O 1
ATOM 1483 N N . GLY A 1 189 ? -26.404 -4.532 26.552 1.00 88.44 189 GLY A N 1
ATOM 1484 C CA . GLY A 1 189 ? -25.146 -3.838 26.840 1.00 88.44 189 GLY A CA 1
ATOM 1485 C C . GLY A 1 189 ? -24.110 -3.932 25.718 1.00 88.44 189 GLY A C 1
ATOM 1486 O O . GLY A 1 189 ? -22.945 -3.664 25.966 1.00 88.44 189 GLY A O 1
ATOM 1487 N N . TRP A 1 190 ? -24.501 -4.335 24.504 1.00 91.25 190 TRP A N 1
ATOM 1488 C CA . TRP A 1 190 ? -23.644 -4.308 23.317 1.00 91.25 190 TRP A CA 1
ATOM 1489 C C . TRP A 1 190 ? -24.083 -3.208 22.360 1.00 91.25 190 TRP A C 1
ATOM 1491 O O . TRP A 1 190 ? -25.269 -3.091 22.043 1.00 91.25 190 TRP A O 1
ATOM 1501 N N . VAL A 1 191 ? -23.112 -2.468 21.841 1.00 91.31 191 VAL A N 1
ATOM 1502 C CA . VAL A 1 191 ? -23.295 -1.404 20.855 1.00 91.31 191 VAL A CA 1
ATOM 1503 C C . VAL A 1 191 ? -22.516 -1.763 19.595 1.00 91.31 191 VAL A C 1
ATOM 1505 O O . VAL A 1 191 ? -21.474 -2.424 19.644 1.00 91.31 191 VAL A O 1
ATOM 1508 N N . LEU A 1 192 ? -23.048 -1.383 18.435 1.00 91.88 192 LEU A N 1
ATOM 1509 C CA . LEU A 1 192 ? -22.317 -1.511 17.184 1.00 91.88 192 LEU A CA 1
ATOM 1510 C C . LEU A 1 192 ? -21.370 -0.321 17.041 1.00 91.88 192 LEU A C 1
ATOM 1512 O O . LEU A 1 192 ? -21.821 0.819 16.976 1.00 91.88 192 LEU A O 1
ATOM 1516 N N . SER A 1 193 ? -20.076 -0.593 16.919 1.00 92.44 193 SER A N 1
ATOM 1517 C CA . SER A 1 193 ? -19.051 0.446 16.828 1.00 92.44 193 SER A CA 1
ATOM 1518 C C . SER A 1 193 ? -18.235 0.320 15.549 1.00 92.44 193 SER A C 1
ATOM 1520 O O . SER A 1 193 ? -18.055 -0.773 14.998 1.00 92.44 193 SER A O 1
ATOM 1522 N N . SER A 1 194 ? -17.736 1.454 15.063 1.00 93.94 194 SER A N 1
ATOM 1523 C CA . SER A 1 194 ? -16.819 1.540 13.933 1.00 93.94 194 SER A CA 1
ATOM 1524 C C . SER A 1 194 ? -15.388 1.722 14.417 1.00 93.94 194 SER A C 1
ATOM 1526 O O . SER A 1 194 ? -15.098 2.673 15.137 1.00 93.94 194 SER A O 1
ATOM 1528 N N . TYR A 1 195 ? -14.505 0.842 13.963 1.00 95.56 195 TYR A N 1
ATOM 1529 C CA . TYR A 1 195 ? -13.059 0.992 14.031 1.00 95.56 195 TYR A CA 1
ATOM 1530 C C . TYR A 1 195 ? -12.595 1.674 12.751 1.00 95.56 195 TYR A C 1
ATOM 1532 O O . TYR A 1 195 ? -12.654 1.062 11.684 1.00 95.56 195 TYR A O 1
ATOM 1540 N N . THR A 1 196 ? -12.126 2.910 12.854 1.00 96.38 196 THR A N 1
ATOM 1541 C CA . THR A 1 196 ? -11.465 3.623 11.759 1.00 96.38 196 THR A CA 1
ATOM 1542 C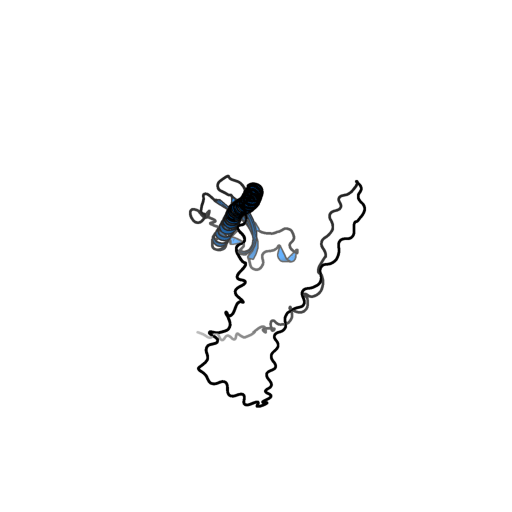 C . THR A 1 196 ? -9.967 3.470 11.943 1.00 96.38 196 THR A C 1
ATOM 1544 O O . THR A 1 196 ? -9.395 4.029 12.878 1.00 96.38 196 THR A O 1
ATOM 1547 N N . ILE A 1 197 ? -9.343 2.662 11.089 1.00 96.62 197 ILE A N 1
ATOM 1548 C CA . ILE A 1 197 ? -7.915 2.348 11.146 1.00 96.62 197 ILE A CA 1
ATOM 1549 C C . ILE A 1 197 ? -7.240 3.037 9.973 1.00 96.62 197 ILE A C 1
ATOM 1551 O O . ILE A 1 197 ? -7.587 2.784 8.818 1.00 96.62 197 ILE A O 1
ATOM 1555 N N . GLN A 1 198 ? -6.268 3.888 10.274 1.00 96.75 198 GLN A N 1
ATOM 1556 C CA . GLN A 1 198 ? -5.514 4.639 9.283 1.00 96.75 198 GLN A CA 1
ATOM 1557 C C . GLN A 1 198 ? -4.032 4.313 9.408 1.00 96.75 198 GLN A C 1
ATOM 1559 O O . GLN A 1 198 ? -3.471 4.359 10.503 1.00 96.75 198 GLN A O 1
ATOM 1564 N N . VAL A 1 199 ? -3.399 4.023 8.274 1.00 96.56 199 VAL A N 1
ATOM 1565 C CA . VAL A 1 199 ? -1.955 3.813 8.175 1.00 96.56 199 VAL A CA 1
ATOM 1566 C C . VAL A 1 199 ? -1.337 4.950 7.381 1.00 96.56 199 VAL A C 1
ATOM 1568 O O . VAL A 1 199 ? -1.790 5.283 6.283 1.00 96.56 199 VAL A O 1
ATOM 1571 N N . THR A 1 200 ? -0.280 5.528 7.933 1.00 95.25 200 THR A N 1
ATOM 1572 C CA . THR A 1 200 ? 0.549 6.537 7.284 1.00 95.25 200 THR A CA 1
ATOM 1573 C C . THR A 1 200 ? 1.910 5.947 6.942 1.00 95.25 200 THR A C 1
ATOM 1575 O O . THR A 1 200 ? 2.485 5.159 7.698 1.00 95.25 200 THR A O 1
ATOM 1578 N N . ASN A 1 201 ? 2.417 6.300 5.765 1.00 92.44 201 ASN A N 1
ATOM 1579 C CA . ASN A 1 201 ? 3.739 5.885 5.318 1.00 92.44 201 ASN A CA 1
ATOM 1580 C C . ASN A 1 201 ? 4.841 6.707 6.015 1.00 92.44 201 ASN A C 1
ATOM 1582 O O . ASN A 1 201 ? 4.578 7.667 6.739 1.00 92.44 201 ASN A O 1
ATOM 1586 N N . SER A 1 202 ? 6.101 6.369 5.742 1.00 88.19 202 SER A N 1
ATOM 1587 C CA . SER A 1 202 ? 7.270 7.056 6.314 1.00 88.19 202 SER A CA 1
ATOM 1588 C C . SER A 1 202 ? 7.452 8.512 5.884 1.00 88.19 202 SER A C 1
ATOM 1590 O O . SER A 1 202 ? 8.250 9.233 6.483 1.00 88.19 202 SER A O 1
ATOM 1592 N N . ILE A 1 203 ? 6.729 8.954 4.855 1.00 89.19 203 ILE A N 1
ATOM 1593 C CA . ILE A 1 203 ? 6.724 10.339 4.370 1.00 89.19 203 ILE A CA 1
ATOM 1594 C C . ILE A 1 203 ? 5.625 11.152 5.083 1.00 89.19 203 ILE A C 1
ATOM 1596 O O . ILE A 1 203 ? 5.706 12.378 5.140 1.00 89.19 203 ILE A O 1
ATOM 1600 N N . GLY A 1 204 ? 4.647 10.474 5.692 1.00 87.50 204 GLY A N 1
ATOM 1601 C CA . GLY A 1 204 ? 3.499 11.069 6.373 1.00 87.50 204 GLY A CA 1
ATOM 1602 C C . GLY A 1 204 ? 2.215 11.094 5.540 1.00 87.50 204 GLY A C 1
ATOM 1603 O O . GLY A 1 204 ? 1.210 11.622 6.013 1.00 87.50 204 GLY A O 1
ATOM 1604 N N . ASP A 1 205 ? 2.212 10.518 4.335 1.00 91.94 205 ASP A N 1
ATOM 1605 C CA . ASP A 1 205 ? 0.993 10.371 3.537 1.00 91.94 205 ASP A CA 1
ATOM 1606 C C . ASP A 1 205 ? 0.162 9.187 4.037 1.00 91.94 205 ASP A C 1
ATOM 1608 O O . ASP A 1 205 ? 0.692 8.186 4.526 1.00 91.94 205 ASP A O 1
ATOM 1612 N N . VAL A 1 206 ? -1.156 9.272 3.867 1.00 93.94 206 VAL A N 1
ATOM 1613 C CA . VAL A 1 206 ? -2.070 8.170 4.186 1.00 93.94 206 VAL A CA 1
ATOM 1614 C C . VAL A 1 206 ? -1.896 7.062 3.147 1.00 93.94 206 VAL A C 1
ATOM 1616 O O . VAL A 1 206 ? -2.301 7.214 1.995 1.00 93.94 206 VAL A O 1
ATOM 1619 N N . ALA A 1 207 ? -1.300 5.946 3.567 1.00 92.81 207 ALA A N 1
ATOM 1620 C CA . ALA A 1 207 ? -1.110 4.749 2.749 1.00 92.81 207 ALA A CA 1
ATOM 1621 C C . ALA A 1 207 ? -2.428 3.984 2.561 1.00 92.81 207 ALA A C 1
ATOM 1623 O O . ALA A 1 207 ? -2.692 3.416 1.500 1.00 92.81 207 ALA A O 1
ATOM 1624 N N . GLY A 1 208 ? -3.283 3.996 3.584 1.00 94.31 208 GLY A N 1
ATOM 1625 C CA . GLY A 1 208 ? -4.585 3.353 3.531 1.00 94.31 208 GLY A CA 1
ATOM 1626 C C . GLY A 1 208 ? -5.445 3.653 4.748 1.00 94.31 208 GLY A C 1
ATOM 1627 O O . GLY A 1 208 ? -4.951 4.011 5.818 1.00 94.31 208 GLY A O 1
ATOM 1628 N N . GLU A 1 209 ? -6.748 3.488 4.566 1.00 96.31 209 GLU A N 1
ATOM 1629 C CA . GLU A 1 209 ? -7.754 3.632 5.609 1.00 96.31 209 GLU A CA 1
ATOM 1630 C C . GLU A 1 209 ? -8.784 2.516 5.454 1.00 96.31 209 GLU A C 1
ATOM 1632 O O . GLU A 1 209 ? -9.224 2.213 4.340 1.00 96.31 209 GLU A O 1
ATOM 1637 N N . GLN A 1 210 ? -9.167 1.901 6.568 1.00 97.25 210 GLN A N 1
ATOM 1638 C CA . GLN A 1 210 ? -10.192 0.872 6.597 1.00 97.25 210 GLN A CA 1
ATOM 1639 C C . GLN A 1 210 ? -11.127 1.092 7.781 1.00 97.25 210 GLN A C 1
ATOM 1641 O O . GLN A 1 210 ? -10.688 1.265 8.916 1.00 97.25 210 GLN A O 1
ATOM 1646 N N . ILE A 1 211 ? -12.429 1.018 7.500 1.00 96.38 211 ILE A N 1
ATOM 1647 C CA . ILE A 1 211 ? -13.481 1.039 8.516 1.00 96.38 211 ILE A CA 1
ATOM 1648 C C . ILE A 1 211 ? -13.986 -0.387 8.724 1.00 96.38 211 ILE A C 1
ATOM 1650 O O . ILE A 1 211 ? -14.299 -1.086 7.753 1.00 96.38 211 ILE A O 1
ATOM 1654 N N . ILE A 1 212 ? -14.055 -0.822 9.980 1.00 95.00 212 ILE A N 1
ATOM 1655 C CA . ILE A 1 212 ? -14.538 -2.149 10.372 1.00 95.00 212 ILE A CA 1
ATOM 1656 C C . ILE A 1 212 ? -15.624 -1.991 11.426 1.00 95.00 212 ILE A C 1
ATOM 1658 O O . ILE A 1 212 ? -15.450 -1.277 12.407 1.00 95.00 212 ILE A O 1
ATOM 1662 N N . TYR A 1 213 ? -16.744 -2.680 11.236 1.00 93.00 213 TYR A N 1
ATOM 1663 C CA . TYR A 1 213 ? -17.853 -2.661 12.184 1.00 93.00 213 TYR A CA 1
ATOM 1664 C C . TYR A 1 213 ? -17.787 -3.875 13.104 1.00 93.00 213 TYR A C 1
ATOM 1666 O O . TYR A 1 213 ? -17.723 -5.014 12.630 1.00 93.00 213 TYR A O 1
ATOM 1674 N N . LYS A 1 214 ? -17.811 -3.635 14.414 1.00 91.56 214 LYS A N 1
ATOM 1675 C CA . LYS A 1 214 ? -17.707 -4.673 15.443 1.00 91.56 214 LYS A CA 1
ATOM 1676 C C . LYS A 1 214 ? -18.663 -4.352 16.587 1.00 91.56 214 LYS A C 1
ATOM 1678 O O . LYS A 1 214 ? -18.789 -3.205 16.995 1.00 91.56 214 LYS A O 1
ATOM 1683 N N . TRP A 1 215 ? -19.339 -5.382 17.088 1.00 90.88 215 TRP A N 1
ATOM 1684 C CA . TRP A 1 215 ? -20.112 -5.277 18.321 1.00 90.88 215 TRP A CA 1
ATOM 1685 C C . TRP A 1 215 ? -19.151 -5.224 19.502 1.00 90.88 215 TRP A C 1
ATOM 1687 O O . TRP A 1 215 ? -18.308 -6.116 19.640 1.00 90.88 215 TRP A O 1
ATOM 1697 N N . LEU A 1 216 ? -19.290 -4.197 20.330 1.00 90.81 216 LEU A N 1
ATOM 1698 C CA . LEU A 1 216 ? -18.514 -4.005 21.546 1.00 90.81 216 LEU A CA 1
ATOM 1699 C C . LEU A 1 216 ? -19.446 -3.875 22.747 1.00 90.81 216 LEU A C 1
ATOM 1701 O O . LEU A 1 216 ? -20.549 -3.347 22.592 1.00 90.81 216 LEU A O 1
ATOM 1705 N N . PRO A 1 217 ? -19.040 -4.354 23.930 1.00 90.38 217 PRO A N 1
ATOM 1706 C CA . PRO A 1 217 ? -19.719 -3.990 25.160 1.00 90.38 217 PRO A CA 1
ATOM 1707 C C . PRO A 1 217 ? -19.702 -2.468 25.315 1.00 90.38 217 PRO A C 1
ATOM 1709 O O . PRO A 1 217 ? -18.692 -1.832 25.033 1.00 90.38 217 PRO A O 1
ATOM 1712 N N . GLU A 1 218 ? -20.812 -1.888 25.759 1.00 86.25 218 GLU A N 1
ATOM 1713 C CA . GLU A 1 218 ? -20.944 -0.447 26.001 1.00 86.25 218 GLU A CA 1
ATOM 1714 C C . GLU A 1 218 ? -19.880 0.055 26.981 1.00 86.25 218 GLU A C 1
ATOM 1716 O O . GLU A 1 218 ? -19.333 1.136 26.804 1.00 86.25 218 GLU A O 1
ATOM 1721 N N . ASP A 1 219 ? -19.527 -0.777 27.963 1.00 86.25 219 ASP A N 1
ATOM 1722 C CA . ASP A 1 219 ? -18.496 -0.455 28.939 1.00 86.25 219 ASP A CA 1
ATOM 1723 C C . ASP A 1 219 ? -17.099 -0.321 28.294 1.00 86.25 219 ASP A C 1
ATOM 1725 O O . ASP A 1 219 ? -16.225 0.324 28.875 1.00 86.25 219 ASP A O 1
ATOM 1729 N N . ASP A 1 220 ? -16.842 -0.969 27.153 1.00 83.88 220 ASP A N 1
ATOM 1730 C CA . ASP A 1 220 ? -15.521 -1.069 26.505 1.00 83.88 220 ASP A CA 1
ATOM 1731 C C . ASP A 1 220 ? -15.235 0.062 25.499 1.00 83.88 220 ASP A C 1
ATOM 1733 O O . ASP A 1 220 ? -14.215 0.023 24.805 1.00 83.88 220 ASP A O 1
ATOM 1737 N N . LEU A 1 221 ? -16.128 1.054 25.418 1.00 78.94 221 LEU A N 1
ATOM 1738 C CA . LEU A 1 221 ? -15.990 2.254 24.586 1.00 78.94 221 LEU A CA 1
ATOM 1739 C C . LEU A 1 221 ? -15.348 3.434 25.326 1.00 78.94 221 LEU A C 1
ATOM 1741 O O . LEU A 1 221 ? -15.542 3.569 26.555 1.00 78.94 221 LEU A O 1
#

Secondary structure (DSSP, 8-state):
----------PPP---S-SSTTS-SS-PPPPPPP--------PPPP-PPPP-----------------------TT---TTS----------------HHHHHHHHHHHHHHHHHHHHHHHHHHHHHHHHHHHHHHHHHHHHHHHHHHHS-TTS----TTTS-TT-EEEEEEEE--TTS-GGGTS-BTTEEEEEEEEEEE-TTS-EEEEEEEEEEEEGGG-

Radius of gyration: 37.09 Å; chains: 1; bounding box: 72×78×116 Å

Foldseek 3Di:
DDDDDDDDDDDDDDDDDDPPVPPPPDDDDDDDDDDDDDDDDDDDDDDDDDDDDDDDDDDDDDDDDDDDDDDDPPPPDDCPPPPPPPPPPVVCPPDPDDPVNVVVVVVVVVVVVVVVVVVVVVVVVVVVVVVLLVLLVVLQVQQVVQQVPDQLQDDDWPPPSRPQQKTKDKDKDFDQPPDDPVQNDADVQKTWIKIWMWMAHNVGHTSDIDIDIDIDRNVSD

pLDDT: mean 70.97, std 24.79, range [30.81, 98.44]